Protein AF-A0A804R1E5-F1 (afdb_monomer)

pLDDT: mean 87.91, std 15.68, range [28.03, 98.5]

Sequence (228 aa):
MARPLLVFTPSGALLKAAVRDVWASNFDEELSNLSAVLPRYPCVCVDTEFPGAVHDSDLPRYMRGPRESYELVKRNVDDLKLLQGMDFATLNEFGIDPEDFAVGFRRSGLACGRLTWTAFSGSYDFGYLAKALTGGQPLPDTLDGFLALVHRLFGHSVFDVKHLARCCAMRGGLEQVATALGVKRAAGRAHCAGSDSLLTTDVLLLMLHRFFRNVDVLAHAGTIVDLT

Organism: Zea mays (NCBI:txid4577)

Radius of gyration: 17.42 Å; Cα contacts (8 Å, |Δi|>4): 297; chains: 1; bounding box: 40×46×47 Å

Secondary structure (DSSP, 8-state):
-PPPS------S-----------TTTHHHHHHHHHHHTTT--EEE-----S--S---SS-GGG--HHHHHHHHHHHHHH-----SS-HHHHHHHPPPHHHHHHHHHHTTTT-TTSEEEESSTHHHHHHHHHHHTTTPPPPSSHHHHHHHHHHHH-S-EEEHHHHHHHTT--SSHHHHHHHHT---SSS-SS-HHHHHHHHHHHHHHHHHHHSSSS-GGGGTT--TTT-

Foldseek 3Di:
DPDPDDDDDPDDDDPQDDQDDDWQVCPLVVLQVLLVCCVVALEFEWDFAWPDQPDDDPDPLVRDALFNVLVSLLVRLLVTDTDQPDDPVCCVVTNDDLVNVLVSCVVSCQQPQVGAYEYALCSNRLSNVLCSNVPNDGADPTLVSNLVSSCNRRNQRYAHLNVLCVVVVQDDDLVSLCVVLVHDQSDDDPSGGSSSRSSSVVSSVSSCVPPVNPPPPSVRTSPRPSND

Mean predicted aligned error: 6.15 Å

Solvent-accessible surface area (backbone atoms only — not comparable to full-atom values): 13244 Å² total; per-residue (Å²): 131,86,74,78,75,83,84,75,75,98,70,82,77,81,74,77,69,75,68,77,92,77,31,54,92,46,40,71,59,54,41,50,57,48,41,70,45,34,87,82,50,46,62,46,58,49,50,67,40,52,93,68,75,87,55,82,66,95,63,56,78,93,77,54,48,38,60,60,45,37,53,40,46,42,52,31,51,59,77,48,69,82,34,67,92,61,61,69,64,58,46,73,72,42,43,60,55,58,65,58,48,33,52,51,42,56,72,40,52,65,52,40,60,80,33,35,36,34,21,69,60,26,55,57,39,53,45,50,51,48,23,40,64,58,73,67,43,72,64,55,96,41,60,68,52,36,53,52,47,50,36,70,50,43,22,65,41,28,38,18,50,47,48,55,32,45,78,71,76,41,69,79,57,71,69,50,45,24,56,77,72,72,53,72,76,81,42,79,53,86,86,34,40,64,25,47,20,48,40,50,46,56,45,45,55,50,45,42,66,74,70,35,74,91,39,77,63,69,83,48,42,64,40,36,50,64,58,101

Nearest PDB structures (foldseek):
  4gmj-assembly2_D  TM=8.945E-01  e=5.625E-12  Homo sapiens
  3g10-assembly1_A  TM=8.963E-01  e=1.593E-11  Schizosaccharomyces pombe
  4gmj-assembly3_F  TM=8.918E-01  e=1.243E-11  Homo sapiens
  4b8a-assembly1_B  TM=7.885E-01  e=2.047E-09  Saccharomyces cerevisiae S288C
  1uoc-assembly1_A  TM=7.742E-01  e=1.526E-07  Saccharomyces cerevisiae

InterPro domains:
  IPR012337 Ribonuclease H-like superfamily [SSF53098] (19-220)
  IPR036397 Ribonuclease H superfamily [G3DSA:3.30.420.10] (12-84)
  IPR036397 Ribonuclease H superfamily [G3DSA:3.30.420.10] (85-227)
  IPR039637 CCR4-NOT transcription complex subunit 7/8/Pop2 [PTHR10797] (84-226)

Structure (mmCIF, N/CA/C/O backbone):
data_AF-A0A804R1E5-F1
#
_entry.id   AF-A0A804R1E5-F1
#
loop_
_atom_site.group_PDB
_atom_site.id
_atom_site.type_symbol
_atom_site.label_atom_id
_atom_site.label_alt_id
_atom_site.label_comp_id
_atom_site.label_asym_id
_atom_site.label_entity_id
_atom_site.label_seq_id
_atom_site.pdbx_PDB_ins_code
_atom_site.Cartn_x
_atom_site.Cartn_y
_atom_site.Cartn_z
_atom_site.occupancy
_atom_site.B_iso_or_equiv
_atom_site.auth_seq_id
_atom_site.auth_comp_id
_atom_site.auth_asym_id
_atom_site.auth_atom_id
_atom_site.pdbx_PDB_model_num
ATOM 1 N N . MET A 1 1 ? -8.420 -27.288 2.612 1.00 31.12 1 MET A N 1
ATOM 2 C CA . MET A 1 1 ? -9.202 -26.649 3.695 1.00 31.12 1 MET A CA 1
ATOM 3 C C . MET A 1 1 ? -9.226 -25.157 3.416 1.00 31.12 1 MET A C 1
ATOM 5 O O . MET A 1 1 ? -8.176 -24.534 3.513 1.00 31.12 1 MET A O 1
ATOM 9 N N . ALA A 1 2 ? -10.367 -24.604 2.998 1.00 31.48 2 ALA A N 1
ATOM 10 C CA . ALA A 1 2 ? -10.530 -23.155 2.923 1.00 31.48 2 ALA A CA 1
ATOM 11 C C . ALA A 1 2 ? -10.426 -22.605 4.352 1.00 31.48 2 ALA A C 1
ATOM 13 O O . ALA A 1 2 ? -11.171 -23.033 5.234 1.00 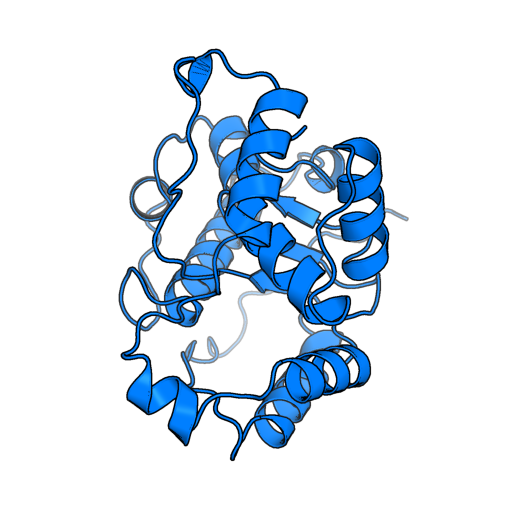31.48 2 ALA A O 1
ATOM 14 N N . ARG A 1 3 ? -9.435 -21.747 4.617 1.00 37.44 3 ARG A N 1
ATOM 15 C CA . ARG A 1 3 ? -9.337 -21.062 5.909 1.00 37.44 3 ARG A CA 1
ATOM 16 C C . ARG A 1 3 ? -10.524 -20.107 6.015 1.00 37.44 3 ARG A C 1
ATOM 18 O O . ARG A 1 3 ? -10.805 -19.427 5.029 1.00 37.44 3 ARG A O 1
ATOM 25 N N . PRO A 1 4 ? -11.210 -20.021 7.161 1.00 33.66 4 PRO A N 1
ATOM 26 C CA . PRO A 1 4 ? -12.238 -19.014 7.303 1.00 33.66 4 PRO A CA 1
ATOM 27 C C . PRO A 1 4 ? -11.558 -17.640 7.278 1.00 33.66 4 PRO A C 1
ATOM 29 O O . PRO A 1 4 ? -10.694 -17.338 8.104 1.00 33.66 4 PRO A O 1
ATOM 32 N N . LEU A 1 5 ? -11.914 -16.850 6.266 1.00 38.75 5 LEU A N 1
ATOM 33 C CA . LEU A 1 5 ? -11.619 -15.428 6.174 1.00 38.75 5 LEU A CA 1
ATOM 34 C C . LEU A 1 5 ? -12.017 -14.767 7.494 1.00 38.75 5 LEU A C 1
ATOM 36 O O . LEU A 1 5 ? -13.181 -14.842 7.873 1.00 38.75 5 LEU A O 1
ATOM 40 N N . LEU A 1 6 ? -11.037 -14.177 8.187 1.00 34.78 6 LEU A N 1
ATOM 41 C CA . LEU A 1 6 ? -11.213 -13.203 9.272 1.00 34.78 6 LEU A CA 1
ATOM 42 C C . LEU A 1 6 ? -12.485 -13.428 10.118 1.00 34.78 6 LEU A C 1
ATOM 44 O O . LEU A 1 6 ? -13.460 -12.684 10.022 1.00 34.78 6 LEU A O 1
ATOM 48 N N . VAL A 1 7 ? -12.493 -14.470 10.955 1.00 29.38 7 VAL A N 1
ATOM 49 C CA . VAL A 1 7 ? -13.590 -14.684 11.912 1.00 29.38 7 VAL A CA 1
ATOM 50 C C . VAL A 1 7 ? -13.437 -13.685 13.057 1.00 29.38 7 VAL A C 1
ATOM 52 O O . VAL A 1 7 ? -12.675 -13.917 13.992 1.00 29.38 7 VAL A O 1
ATOM 55 N N . PHE A 1 8 ? -14.161 -12.568 12.995 1.00 43.69 8 PHE A N 1
ATOM 56 C CA . PHE A 1 8 ? -14.306 -11.655 14.127 1.00 43.69 8 PHE A CA 1
ATOM 57 C C . PHE A 1 8 ? -15.544 -12.020 14.946 1.00 43.69 8 PHE A C 1
ATOM 59 O O . PHE A 1 8 ? -16.676 -11.933 14.470 1.00 43.69 8 PHE A O 1
ATOM 66 N N . THR A 1 9 ? -15.332 -12.387 16.208 1.00 28.03 9 THR A N 1
ATOM 67 C CA . THR A 1 9 ? -16.383 -12.368 17.230 1.00 28.03 9 THR A CA 1
ATOM 68 C C . THR A 1 9 ? -16.507 -10.943 17.778 1.00 28.03 9 THR A C 1
ATOM 70 O O . THR A 1 9 ? -15.508 -10.427 18.289 1.00 28.03 9 THR A O 1
ATOM 73 N N . PRO A 1 10 ? -17.685 -10.294 17.744 1.00 35.91 10 PRO A N 1
ATOM 74 C CA . PRO A 1 10 ? -17.888 -9.036 18.447 1.00 35.91 10 PRO A CA 1
ATOM 75 C C . PRO A 1 10 ? -18.052 -9.356 19.938 1.00 35.91 10 PRO A C 1
ATOM 77 O O . PRO A 1 10 ? -19.156 -9.558 20.431 1.00 35.91 10 PRO A O 1
ATOM 80 N N . SER A 1 11 ? -16.941 -9.495 20.656 1.00 33.56 11 SER A N 1
ATOM 81 C CA . SER A 1 11 ? -16.950 -9.785 22.090 1.00 33.56 11 SER A CA 1
ATOM 82 C C . SER A 1 11 ? -15.829 -9.021 22.785 1.00 33.56 11 SER A C 1
ATOM 84 O O . SER A 1 11 ? -14.662 -9.382 22.658 1.00 33.56 11 SER A O 1
ATOM 86 N N . GLY A 1 12 ? -16.231 -8.019 23.571 1.00 30.47 12 GLY A N 1
ATOM 87 C CA . GLY A 1 12 ? -15.464 -7.493 24.699 1.00 30.47 12 GLY A CA 1
ATOM 88 C C . GLY A 1 12 ? -14.446 -6.419 24.337 1.00 30.47 12 GLY A C 1
ATOM 89 O O . GLY A 1 12 ? -13.349 -6.742 23.909 1.00 30.47 12 GLY A O 1
ATOM 90 N N . ALA A 1 13 ? -14.815 -5.156 24.578 1.00 38.47 13 ALA A N 1
ATOM 91 C CA . ALA A 1 13 ? -13.972 -3.965 24.460 1.00 38.47 13 ALA A CA 1
ATOM 92 C C . ALA A 1 13 ? -13.253 -3.840 23.105 1.00 38.47 13 ALA A C 1
ATOM 94 O O . ALA A 1 13 ? -12.152 -4.349 22.913 1.00 38.47 13 ALA A O 1
ATOM 95 N N . LEU A 1 14 ? -13.864 -3.096 22.174 1.00 45.78 14 LEU A N 1
ATOM 96 C CA . LEU A 1 14 ? -13.136 -2.497 21.055 1.00 45.78 14 LEU A CA 1
ATOM 97 C C . LEU A 1 14 ? -11.885 -1.838 21.643 1.00 45.78 14 LEU A C 1
ATOM 99 O O . LEU A 1 14 ? -12.004 -0.835 22.351 1.00 45.78 14 LEU A O 1
ATOM 103 N N . LEU A 1 15 ? -10.705 -2.422 21.416 1.00 53.16 15 LEU A N 1
ATOM 104 C CA . LEU A 1 15 ? -9.455 -1.714 21.649 1.00 53.16 15 LEU A CA 1
ATOM 105 C C . LEU A 1 15 ? -9.620 -0.388 20.916 1.00 53.16 15 LEU A C 1
ATOM 107 O O . LEU A 1 15 ? -9.875 -0.382 19.712 1.00 53.16 15 LEU A O 1
ATOM 111 N N . LYS A 1 16 ? -9.611 0.720 21.661 1.00 65.56 16 LYS A N 1
ATOM 112 C CA . LYS A 1 16 ? -9.774 2.045 21.076 1.00 65.56 16 LYS A CA 1
ATOM 113 C C . LYS A 1 16 ? -8.672 2.184 20.033 1.00 65.56 16 LYS A C 1
ATOM 115 O O . LYS A 1 16 ? -7.498 2.197 20.398 1.00 65.56 16 LYS A O 1
ATOM 120 N N . ALA A 1 17 ? -9.053 2.215 18.758 1.00 77.81 17 ALA A N 1
ATOM 121 C CA . ALA A 1 17 ? -8.095 2.390 17.684 1.00 77.81 17 ALA A CA 1
ATOM 122 C C . ALA A 1 17 ? -7.331 3.694 17.940 1.00 77.81 17 ALA A C 1
ATOM 124 O O . ALA A 1 17 ? -7.930 4.724 18.262 1.00 77.81 17 ALA A O 1
ATOM 125 N N . ALA A 1 18 ? -6.009 3.620 17.869 1.00 83.81 18 ALA A N 1
ATOM 126 C CA . ALA A 1 18 ? -5.125 4.742 18.120 1.00 83.81 18 ALA A CA 1
ATOM 127 C C . ALA A 1 18 ? -4.206 4.904 16.915 1.00 83.81 18 ALA A C 1
ATOM 129 O O . ALA A 1 18 ? -3.645 3.927 16.427 1.00 83.81 18 ALA A O 1
ATOM 130 N N . VAL A 1 19 ? -4.057 6.144 16.459 1.00 88.56 19 VAL A N 1
ATOM 131 C CA . VAL A 1 19 ? -2.978 6.529 15.552 1.00 88.56 19 VAL A CA 1
ATOM 132 C C . VAL A 1 19 ? -1.814 6.956 16.438 1.00 88.56 19 VAL A C 1
ATOM 134 O O . VAL A 1 19 ? -2.014 7.749 17.360 1.00 88.56 19 VAL A O 1
ATOM 137 N N . ARG A 1 20 ? -0.636 6.378 16.205 1.00 89.69 20 ARG A N 1
ATOM 138 C CA . ARG A 1 20 ? 0.591 6.674 16.947 1.00 89.69 20 ARG A CA 1
ATOM 139 C C . ARG A 1 20 ? 1.611 7.279 16.000 1.00 89.69 20 ARG A C 1
ATOM 141 O O . ARG A 1 20 ? 1.761 6.782 14.886 1.00 89.69 20 ARG A O 1
ATOM 148 N N . ASP A 1 21 ? 2.310 8.302 16.469 1.00 89.81 21 ASP A N 1
ATOM 149 C CA . ASP A 1 21 ? 3.447 8.851 15.744 1.00 89.81 21 ASP A CA 1
ATOM 150 C C . ASP A 1 21 ? 4.664 7.948 15.970 1.00 89.81 21 ASP A C 1
ATOM 152 O O . ASP A 1 21 ? 4.981 7.576 17.107 1.00 89.81 21 ASP A O 1
ATOM 156 N N . VAL A 1 22 ? 5.324 7.574 14.876 1.00 91.38 22 VAL A N 1
ATOM 157 C CA . VAL A 1 22 ? 6.493 6.694 14.886 1.00 91.38 22 VAL A CA 1
ATOM 158 C C . VAL A 1 22 ? 7.656 7.424 14.230 1.00 91.38 22 VAL A C 1
ATOM 160 O O . VAL A 1 22 ? 7.563 7.871 13.090 1.00 91.38 22 VAL A O 1
ATOM 163 N N . TRP A 1 23 ? 8.745 7.520 14.974 1.00 94.12 23 TRP A N 1
ATOM 164 C CA . TRP A 1 23 ? 9.964 8.259 14.683 1.00 94.12 23 TRP A CA 1
ATOM 165 C C . TRP A 1 23 ? 11.167 7.350 14.909 1.00 94.12 23 TRP A C 1
ATOM 167 O O . TRP A 1 23 ? 11.034 6.280 15.504 1.00 94.12 23 TRP A O 1
ATOM 177 N N . ALA A 1 24 ? 12.366 7.787 14.520 1.00 94.69 24 ALA A N 1
ATOM 178 C CA . ALA A 1 24 ? 13.586 7.015 14.771 1.00 94.69 24 ALA A CA 1
ATOM 179 C C . ALA A 1 24 ? 13.755 6.625 16.254 1.00 94.69 24 ALA A C 1
ATOM 181 O O . ALA A 1 24 ? 14.205 5.525 16.560 1.00 94.69 24 ALA A O 1
ATOM 182 N N . SER A 1 25 ? 13.338 7.491 17.185 1.00 96.19 25 SER A N 1
ATOM 183 C CA . SER A 1 25 ? 13.503 7.283 18.629 1.00 96.19 25 SER A CA 1
ATOM 184 C C . SER A 1 25 ? 12.610 6.195 19.239 1.00 96.19 25 SER A C 1
ATOM 186 O O . SER A 1 25 ? 12.975 5.652 20.280 1.00 96.19 25 SER A O 1
ATOM 188 N N . ASN A 1 26 ? 11.465 5.868 18.626 1.00 95.81 26 ASN A N 1
ATOM 189 C CA . ASN A 1 26 ? 10.537 4.834 19.110 1.00 95.81 26 ASN A CA 1
ATOM 190 C C . ASN A 1 26 ? 10.262 3.724 18.079 1.00 95.81 26 ASN A C 1
ATOM 192 O O . ASN A 1 26 ? 9.408 2.868 18.314 1.00 95.81 26 ASN A O 1
ATOM 196 N N . PHE A 1 27 ? 10.979 3.712 16.952 1.00 94.56 27 PHE A N 1
ATOM 197 C CA . PHE A 1 27 ? 10.722 2.793 15.845 1.00 94.56 27 PHE A CA 1
ATOM 198 C C . PHE A 1 27 ? 10.809 1.317 16.257 1.00 94.56 27 PHE A C 1
ATOM 200 O O . PHE A 1 27 ? 9.892 0.546 15.976 1.00 94.56 27 PHE A O 1
ATOM 207 N N . ASP A 1 28 ? 11.861 0.929 16.981 1.00 94.56 28 ASP A N 1
ATOM 208 C CA . ASP A 1 28 ? 12.050 -0.454 17.439 1.00 94.56 28 ASP A CA 1
ATOM 209 C C . ASP A 1 28 ? 10.976 -0.902 18.447 1.00 94.56 28 ASP A C 1
ATOM 211 O O . ASP A 1 28 ? 10.531 -2.057 18.427 1.00 94.56 28 ASP A O 1
ATOM 215 N N . GLU A 1 29 ? 10.529 0.008 19.319 1.00 95.12 29 GLU A N 1
ATOM 216 C CA . GLU A 1 29 ? 9.456 -0.261 20.282 1.00 95.12 29 GLU A CA 1
ATOM 217 C C . GLU A 1 29 ? 8.128 -0.501 19.554 1.00 95.12 29 GLU A C 1
ATOM 219 O O . GLU A 1 29 ? 7.446 -1.501 19.799 1.00 95.12 29 GLU A O 1
ATOM 224 N N . GLU A 1 30 ? 7.777 0.367 18.605 1.00 93.88 30 GLU A N 1
ATOM 225 C CA . GLU A 1 30 ? 6.528 0.242 17.851 1.00 93.88 30 GLU A CA 1
ATOM 226 C C . GLU A 1 30 ? 6.547 -0.953 16.886 1.00 93.88 30 GLU A C 1
ATOM 228 O O . GLU A 1 30 ? 5.535 -1.646 16.747 1.00 93.88 30 GLU A O 1
ATOM 233 N N . LEU A 1 31 ? 7.701 -1.300 16.304 1.00 92.25 31 LEU A N 1
ATOM 234 C CA . LEU A 1 31 ? 7.855 -2.554 15.559 1.00 92.25 31 LEU A CA 1
ATOM 235 C C . LEU A 1 31 ? 7.691 -3.790 16.448 1.00 92.25 31 LEU A C 1
ATOM 237 O O . LEU A 1 31 ? 7.117 -4.790 16.007 1.00 92.25 31 LEU A O 1
ATOM 241 N N . SER A 1 32 ? 8.165 -3.744 17.693 1.00 92.44 32 SER A N 1
ATOM 242 C CA . SER A 1 32 ? 7.976 -4.836 18.654 1.00 92.44 32 SER A CA 1
ATOM 243 C C . SER A 1 32 ? 6.501 -4.992 19.036 1.00 92.44 32 SER A C 1
ATOM 245 O O . SER A 1 32 ? 5.978 -6.111 19.031 1.00 92.44 32 SER A O 1
ATOM 247 N N . ASN A 1 33 ? 5.800 -3.877 19.271 1.00 91.75 33 ASN A N 1
ATOM 248 C CA . ASN A 1 33 ? 4.352 -3.858 19.500 1.00 91.75 33 ASN A CA 1
ATOM 249 C C . ASN A 1 33 ? 3.589 -4.452 18.309 1.00 91.75 33 ASN A C 1
ATOM 251 O O . ASN A 1 33 ? 2.698 -5.286 18.490 1.00 91.75 33 ASN A O 1
ATOM 255 N N . LEU A 1 34 ? 3.968 -4.065 17.088 1.00 89.50 34 LEU A N 1
ATOM 256 C CA . LEU A 1 34 ? 3.379 -4.585 15.859 1.00 89.50 34 LEU A CA 1
ATOM 257 C C . LEU A 1 34 ? 3.619 -6.098 15.730 1.00 89.50 34 LEU A C 1
ATOM 259 O O . LEU A 1 34 ? 2.675 -6.867 15.536 1.00 89.50 34 LEU A O 1
ATOM 263 N N . SER A 1 35 ? 4.857 -6.550 15.933 1.00 90.25 35 SER A N 1
ATOM 264 C CA . SER A 1 35 ? 5.236 -7.970 15.870 1.00 90.25 35 SER A CA 1
ATOM 265 C C . SER A 1 35 ? 4.448 -8.831 16.864 1.00 90.25 35 SER A C 1
ATOM 267 O O . SER A 1 35 ? 4.096 -9.970 16.555 1.00 90.25 35 SER A O 1
ATOM 269 N N . ALA A 1 36 ? 4.125 -8.288 18.042 1.00 90.31 36 ALA A N 1
ATOM 270 C CA . ALA A 1 36 ? 3.343 -8.983 19.063 1.00 90.31 36 ALA A CA 1
ATOM 271 C C . ALA A 1 36 ? 1.864 -9.180 18.675 1.00 90.31 36 ALA A C 1
ATOM 273 O O . ALA A 1 36 ? 1.245 -10.160 19.102 1.00 90.31 36 ALA A O 1
ATOM 274 N N . VAL A 1 37 ? 1.284 -8.287 17.861 1.00 88.38 37 VAL A N 1
ATOM 275 C CA . VAL A 1 37 ? -0.135 -8.365 17.461 1.00 88.38 37 VAL A CA 1
ATOM 276 C C . VAL A 1 37 ? -0.363 -9.107 16.142 1.00 88.38 37 VAL A C 1
ATOM 278 O O . VAL A 1 37 ? -1.427 -9.713 15.976 1.00 88.38 37 VAL A O 1
ATOM 281 N N . LEU A 1 38 ? 0.625 -9.132 15.237 1.00 89.31 38 LEU A N 1
ATOM 282 C CA . LEU A 1 38 ? 0.527 -9.781 13.919 1.00 89.31 38 LEU A CA 1
ATOM 283 C C . LEU A 1 38 ? 0.067 -11.254 13.954 1.00 89.31 38 LEU A C 1
ATOM 285 O O . LEU A 1 38 ? -0.733 -11.630 13.096 1.00 89.31 38 LEU A O 1
ATOM 289 N N . PRO A 1 39 ? 0.478 -12.110 14.916 1.00 88.88 39 PRO A N 1
ATOM 290 C CA . PRO A 1 39 ? -0.005 -13.493 14.971 1.00 88.88 39 PRO A CA 1
ATOM 291 C C . PRO A 1 39 ? -1.522 -13.613 15.174 1.00 88.88 39 PRO A C 1
ATOM 293 O O . PRO A 1 39 ? -2.126 -14.594 14.738 1.00 88.88 39 PRO A O 1
ATOM 296 N N . ARG A 1 40 ? -2.136 -12.628 15.844 1.00 89.69 40 ARG A N 1
ATOM 297 C CA . ARG A 1 40 ? -3.582 -12.578 16.101 1.00 89.69 40 ARG A CA 1
ATOM 298 C C . ARG A 1 40 ? -4.331 -11.799 15.024 1.00 89.69 40 ARG A C 1
ATOM 300 O O . ARG A 1 40 ? -5.459 -12.161 14.700 1.00 89.69 40 ARG A O 1
ATOM 307 N N . TYR A 1 41 ? -3.706 -10.764 14.471 1.00 89.88 41 TYR A N 1
ATOM 308 C CA . TYR A 1 41 ? -4.271 -9.904 13.435 1.00 89.88 41 TYR A CA 1
ATOM 309 C C . TYR A 1 41 ? -3.304 -9.831 12.239 1.00 89.88 41 TYR A C 1
ATOM 311 O O . TYR A 1 41 ? -2.593 -8.840 12.086 1.00 89.88 41 TYR A O 1
ATOM 319 N N . PRO A 1 42 ? -3.245 -10.872 11.382 1.00 91.94 42 PRO A N 1
ATOM 320 C CA . PRO A 1 42 ? -2.274 -10.970 10.287 1.00 91.94 42 PRO A CA 1
ATOM 321 C C . PRO A 1 42 ? -2.699 -10.147 9.057 1.00 91.94 42 PRO A C 1
ATOM 323 O O . PRO A 1 42 ? -2.685 -10.640 7.928 1.00 91.94 42 PRO A O 1
ATOM 326 N N . CYS A 1 43 ? -3.133 -8.908 9.277 1.00 92.25 43 CYS A N 1
ATOM 327 C CA . CYS A 1 43 ? -3.586 -7.982 8.246 1.00 92.25 43 CYS A CA 1
ATOM 328 C C . CYS A 1 43 ? -2.871 -6.645 8.431 1.00 92.25 43 CYS A C 1
ATOM 330 O O . CYS A 1 43 ? -2.843 -6.115 9.541 1.00 92.25 43 CYS A O 1
ATOM 332 N N . VAL A 1 44 ? -2.317 -6.106 7.350 1.00 94.56 44 VAL A N 1
ATOM 333 C CA . VAL A 1 44 ? -1.593 -4.835 7.341 1.00 94.56 44 VAL A CA 1
ATOM 334 C C . VAL A 1 44 ? -2.178 -3.962 6.246 1.00 94.56 44 VAL A C 1
ATOM 336 O O . VAL A 1 44 ? -2.215 -4.369 5.087 1.00 94.56 44 VAL A O 1
ATOM 339 N N . CYS A 1 45 ? -2.620 -2.763 6.617 1.00 96.12 45 CYS A N 1
ATOM 340 C CA . CYS A 1 45 ? -3.009 -1.742 5.661 1.00 96.12 45 CYS A CA 1
ATOM 341 C C . CYS A 1 45 ? -1.896 -0.710 5.526 1.00 96.12 45 CYS A C 1
ATOM 343 O O . CYS A 1 45 ? -1.344 -0.279 6.538 1.00 96.12 45 CYS A O 1
ATOM 345 N N . VAL A 1 46 ? -1.587 -0.331 4.290 1.00 94.69 46 VAL A N 1
ATOM 346 C CA . VAL A 1 46 ? -0.587 0.688 3.978 1.00 94.69 46 VAL A CA 1
ATOM 347 C C . VAL A 1 46 ? -1.213 1.848 3.238 1.00 94.69 46 VAL A C 1
ATOM 349 O O . VAL A 1 46 ? -2.133 1.671 2.440 1.00 94.69 46 VAL A O 1
ATOM 352 N N . ASP A 1 47 ? -0.664 3.016 3.519 1.00 94.56 47 ASP A N 1
ATOM 353 C CA . ASP A 1 47 ? -0.952 4.271 2.858 1.00 94.56 47 ASP A CA 1
ATOM 354 C C . ASP A 1 47 ? 0.323 5.116 2.933 1.00 94.56 47 ASP A C 1
ATOM 356 O O . ASP A 1 47 ? 1.038 5.106 3.945 1.00 94.56 47 ASP A O 1
ATOM 360 N N . THR A 1 48 ? 0.647 5.781 1.836 1.00 90.94 48 THR A N 1
ATOM 361 C CA . THR A 1 48 ? 1.808 6.643 1.692 1.00 90.94 48 THR A CA 1
ATOM 362 C C . THR A 1 48 ? 1.359 8.008 1.210 1.00 90.94 48 THR A C 1
ATOM 364 O O . THR A 1 48 ? 0.607 8.141 0.250 1.00 90.94 48 THR A O 1
ATOM 367 N N . GLU A 1 49 ? 1.887 9.041 1.852 1.00 85.06 49 GLU A N 1
ATOM 368 C CA . GLU A 1 49 ? 1.742 10.405 1.372 1.00 85.06 49 GLU A CA 1
ATOM 369 C C . GLU A 1 49 ? 2.950 10.737 0.475 1.00 85.06 49 GLU A C 1
ATOM 371 O O . GLU A 1 49 ? 4.102 10.362 0.738 1.00 85.06 49 GLU A O 1
ATOM 376 N N . PHE A 1 50 ? 2.684 11.395 -0.648 1.00 79.44 50 PHE A N 1
ATOM 377 C CA . PHE A 1 50 ? 3.687 11.811 -1.627 1.00 79.44 50 PHE A CA 1
ATOM 378 C C . PHE A 1 50 ? 3.195 13.089 -2.327 1.00 79.44 50 PHE A C 1
ATOM 380 O O . PHE A 1 50 ? 2.002 13.388 -2.273 1.00 79.44 50 PHE A O 1
ATOM 387 N N . PRO A 1 51 ? 4.065 13.872 -2.996 1.00 72.44 51 PRO A N 1
ATOM 388 C CA . PRO A 1 51 ? 3.713 15.203 -3.509 1.00 72.44 51 PRO A CA 1
ATOM 389 C C . PRO A 1 51 ? 2.683 15.201 -4.656 1.00 72.44 51 PRO A C 1
ATOM 391 O O . PRO A 1 51 ? 2.420 16.245 -5.250 1.00 72.44 51 PRO A O 1
ATOM 394 N N . GLY A 1 52 ? 2.116 14.042 -4.993 1.00 76.06 52 GLY A N 1
ATOM 395 C CA . GLY A 1 52 ? 1.362 13.793 -6.212 1.00 76.06 52 GLY A CA 1
ATOM 396 C C . GLY A 1 52 ? 2.247 13.277 -7.347 1.00 76.06 52 GLY A C 1
ATOM 397 O O . GLY A 1 52 ? 3.436 13.014 -7.174 1.00 76.06 52 GLY A O 1
ATOM 398 N N . ALA A 1 53 ? 1.643 13.105 -8.521 1.00 80.25 53 ALA A N 1
ATOM 399 C CA . ALA A 1 53 ? 2.350 12.724 -9.737 1.00 80.25 53 ALA A CA 1
ATOM 400 C C . ALA A 1 53 ? 2.811 13.985 -10.485 1.00 80.25 53 ALA A C 1
ATOM 402 O O . ALA A 1 53 ? 1.984 14.819 -10.853 1.00 80.25 53 ALA A O 1
ATOM 403 N N . VAL A 1 54 ? 4.119 14.118 -10.716 1.00 85.94 54 VAL A N 1
ATOM 404 C CA . VAL A 1 54 ? 4.697 15.180 -11.564 1.00 85.94 54 VAL A CA 1
ATOM 405 C C . VAL A 1 54 ? 4.802 14.742 -13.022 1.00 85.94 54 VAL A C 1
ATOM 407 O O . VAL A 1 54 ? 4.792 15.573 -13.929 1.00 85.94 54 VAL A O 1
ATOM 410 N N . HIS A 1 55 ? 4.890 13.432 -13.253 1.00 90.94 55 HIS A N 1
ATOM 411 C CA . HIS A 1 55 ? 4.811 12.838 -14.575 1.00 90.94 55 HIS A CA 1
ATOM 412 C C . HIS A 1 55 ? 3.393 12.361 -14.829 1.00 90.94 55 HIS A C 1
ATOM 414 O O . HIS A 1 55 ? 2.850 11.567 -14.058 1.00 90.94 55 HIS A O 1
ATOM 420 N N . ASP A 1 56 ? 2.828 12.803 -15.945 1.00 91.81 56 ASP A N 1
ATOM 421 C CA . ASP A 1 56 ? 1.544 12.323 -16.427 1.00 91.81 56 ASP A CA 1
ATOM 422 C C . ASP A 1 56 ? 1.590 12.068 -17.938 1.00 91.81 56 ASP A C 1
ATOM 424 O O . ASP A 1 56 ? 2.555 12.428 -18.617 1.00 91.81 56 ASP A O 1
ATOM 428 N N . SER A 1 57 ? 0.558 11.398 -18.444 1.00 90.75 57 SER A N 1
ATOM 429 C CA . SER A 1 57 ? 0.349 11.137 -19.869 1.00 90.75 57 SER A CA 1
ATOM 430 C C . SER A 1 57 ? -0.785 12.004 -20.407 1.00 90.75 57 SER A C 1
ATOM 432 O O . SER A 1 57 ? -1.789 12.202 -19.719 1.00 90.75 57 SER A O 1
ATOM 434 N N . ASP A 1 58 ? -0.668 12.431 -21.667 1.00 92.88 58 ASP A N 1
ATOM 435 C CA . ASP A 1 58 ? -1.742 13.111 -22.404 1.00 92.88 58 ASP A CA 1
ATOM 436 C C . ASP A 1 58 ? -3.000 12.234 -22.539 1.00 92.88 58 ASP A C 1
ATOM 438 O O . ASP A 1 58 ? -4.108 12.742 -22.729 1.00 92.88 58 ASP A O 1
ATOM 442 N N . LEU A 1 59 ? -2.858 10.907 -22.412 1.00 91.75 59 LEU A N 1
ATOM 443 C CA . LEU A 1 59 ? -3.997 10.000 -22.354 1.00 91.75 59 LEU A CA 1
ATOM 444 C C . LEU A 1 59 ? -4.755 10.195 -21.037 1.00 91.75 59 LEU A C 1
ATOM 446 O O . LEU A 1 59 ? -4.163 10.040 -19.966 1.00 91.75 59 LEU A O 1
ATOM 450 N N . PRO A 1 60 ? -6.075 10.442 -21.062 1.00 92.12 60 PRO A N 1
ATOM 451 C CA . PRO A 1 60 ? -6.873 10.488 -19.845 1.00 92.12 60 PRO A CA 1
ATOM 452 C C . PRO A 1 60 ? -6.786 9.173 -19.062 1.00 92.12 60 PRO A C 1
ATOM 454 O O . PRO A 1 60 ? -6.791 8.099 -19.659 1.00 92.12 60 PRO A O 1
ATOM 457 N N . ARG A 1 61 ? -6.801 9.230 -17.721 1.00 90.69 61 ARG A N 1
ATOM 458 C CA . ARG A 1 61 ? -6.668 8.039 -16.849 1.00 90.69 61 ARG A CA 1
ATOM 459 C C . ARG A 1 61 ? -7.590 6.873 -17.225 1.00 90.69 61 ARG A C 1
ATOM 461 O O . ARG A 1 61 ? -7.183 5.728 -17.118 1.00 90.69 61 ARG A O 1
ATOM 468 N N . TYR A 1 62 ? -8.817 7.149 -17.667 1.00 89.25 62 TYR A N 1
ATOM 469 C CA . TYR A 1 62 ? -9.793 6.114 -18.034 1.00 89.25 62 TYR A CA 1
ATOM 470 C C . TYR A 1 62 ? -9.504 5.415 -19.375 1.00 89.25 62 TYR A C 1
ATOM 472 O O . TYR A 1 62 ? -10.145 4.411 -19.669 1.00 89.25 62 TYR A O 1
ATOM 480 N N . MET A 1 63 ? -8.586 5.949 -20.188 1.00 94.19 63 MET A N 1
ATOM 481 C CA . MET A 1 63 ? -8.133 5.345 -21.446 1.00 94.19 63 MET A CA 1
ATOM 482 C C . MET A 1 63 ? -6.825 4.559 -21.292 1.00 94.19 63 MET A C 1
ATOM 484 O O . MET A 1 63 ? -6.447 3.852 -22.221 1.00 94.19 63 MET A O 1
ATOM 488 N N . ARG A 1 64 ? -6.134 4.680 -20.150 1.00 95.06 64 ARG A N 1
ATOM 489 C CA . ARG A 1 64 ? -4.820 4.062 -19.929 1.00 95.06 64 ARG A CA 1
ATOM 490 C C . ARG A 1 64 ? -4.953 2.563 -19.691 1.00 95.06 64 ARG A C 1
ATOM 492 O O . ARG A 1 64 ? -5.793 2.124 -18.902 1.00 95.06 64 ARG A O 1
ATOM 499 N N . GLY A 1 65 ? -4.089 1.788 -20.338 1.00 96.50 65 GLY A N 1
ATOM 500 C CA . GLY A 1 65 ? -3.925 0.365 -20.033 1.00 96.50 65 GLY A CA 1
ATOM 501 C C . GLY A 1 65 ? -3.037 0.124 -18.799 1.00 96.50 65 GLY A C 1
ATOM 502 O O . GLY A 1 65 ? -2.324 1.032 -18.369 1.00 96.50 65 GLY A O 1
ATOM 503 N N . PRO A 1 66 ? -2.991 -1.111 -18.260 1.00 97.81 66 PRO A N 1
ATOM 504 C CA . PRO A 1 66 ? -2.155 -1.445 -17.102 1.00 97.81 66 PRO A CA 1
ATOM 505 C C . PRO A 1 66 ? -0.670 -1.091 -17.239 1.00 97.81 66 PRO A C 1
ATOM 507 O O . PRO A 1 66 ? -0.049 -0.606 -16.296 1.00 97.81 66 PRO A O 1
ATOM 510 N N . ARG A 1 67 ? -0.095 -1.300 -18.429 1.00 97.62 67 ARG A N 1
ATOM 511 C CA . ARG A 1 67 ? 1.322 -1.008 -18.701 1.00 97.62 67 ARG A CA 1
ATOM 512 C C . ARG A 1 67 ? 1.616 0.492 -18.693 1.00 97.62 67 ARG A C 1
ATOM 514 O O . ARG A 1 67 ? 2.551 0.905 -18.024 1.00 97.62 67 ARG A O 1
ATOM 521 N N . GLU A 1 68 ? 0.782 1.299 -19.344 1.00 96.44 68 GLU A N 1
ATOM 522 C CA . GLU A 1 68 ? 0.914 2.766 -19.335 1.00 96.44 68 GLU A CA 1
ATOM 523 C C . GLU A 1 68 ? 0.727 3.340 -17.926 1.00 96.44 68 GLU A C 1
ATOM 525 O O . GLU A 1 68 ? 1.478 4.215 -17.496 1.00 96.44 68 GLU A O 1
ATOM 530 N N . SER A 1 69 ? -0.254 2.829 -17.174 1.00 97.19 69 SER A N 1
ATOM 531 C CA . SER A 1 69 ? -0.447 3.209 -15.771 1.00 97.19 69 SER A CA 1
ATOM 532 C C . SER A 1 69 ? 0.786 2.877 -14.931 1.00 97.19 69 SER A C 1
ATOM 534 O O . SER A 1 69 ? 1.224 3.704 -14.131 1.00 97.19 69 SER A O 1
ATOM 536 N N . TYR A 1 70 ? 1.380 1.698 -15.140 1.00 98.12 70 TYR A N 1
ATOM 537 C CA . TYR A 1 70 ? 2.608 1.305 -14.459 1.00 98.12 70 TYR A CA 1
ATOM 538 C C . TYR A 1 70 ? 3.801 2.191 -14.822 1.00 98.12 70 TYR A C 1
ATOM 540 O O . TYR A 1 70 ? 4.530 2.603 -13.927 1.00 98.12 70 TYR A O 1
ATOM 548 N N . GLU A 1 71 ? 3.996 2.525 -16.098 1.00 97.31 71 GLU A N 1
ATOM 549 C CA . GLU A 1 71 ? 5.090 3.402 -16.537 1.00 97.31 71 GLU A CA 1
ATOM 550 C C . GLU A 1 71 ? 5.054 4.758 -15.818 1.00 97.31 71 GLU A C 1
ATOM 552 O O . GLU A 1 71 ? 6.093 5.261 -15.381 1.00 97.31 71 GLU A O 1
ATOM 557 N N . LEU A 1 72 ? 3.857 5.318 -15.613 1.00 96.00 72 LEU A N 1
ATOM 558 C CA . LEU A 1 72 ? 3.678 6.543 -14.832 1.00 96.00 72 LEU A CA 1
ATOM 559 C C . LEU A 1 72 ? 3.983 6.339 -13.346 1.00 96.00 72 LEU A C 1
ATOM 561 O O . LEU A 1 72 ? 4.659 7.180 -12.753 1.00 96.00 72 LEU A O 1
ATOM 565 N N . VAL A 1 73 ? 3.517 5.240 -12.741 1.00 96.25 73 VAL A N 1
ATOM 566 C CA . VAL A 1 73 ? 3.839 4.907 -11.341 1.00 96.25 73 VAL A CA 1
ATOM 567 C C . VAL A 1 73 ? 5.348 4.767 -11.168 1.00 96.25 73 VAL A C 1
ATOM 569 O O . VAL A 1 73 ? 5.913 5.431 -10.304 1.00 96.25 73 VAL A O 1
ATOM 572 N N . LYS A 1 74 ? 6.008 3.972 -12.019 1.00 97.50 74 LYS A N 1
ATOM 573 C CA . LYS A 1 74 ? 7.461 3.774 -12.015 1.00 97.50 74 LYS A CA 1
ATOM 574 C C . LYS A 1 74 ? 8.195 5.103 -12.086 1.00 97.50 74 LYS A C 1
ATOM 576 O O . LYS A 1 74 ? 8.999 5.388 -11.209 1.00 97.50 74 LYS A O 1
ATOM 581 N N . ARG A 1 75 ? 7.890 5.931 -13.088 1.00 95.75 75 ARG A N 1
ATOM 582 C CA . ARG A 1 75 ? 8.589 7.202 -13.300 1.00 95.75 75 ARG A CA 1
ATOM 583 C C . ARG A 1 75 ? 8.433 8.152 -12.112 1.00 95.75 75 ARG A C 1
ATOM 585 O O . ARG A 1 75 ? 9.415 8.705 -11.637 1.00 95.75 75 ARG A O 1
ATOM 592 N N . ASN A 1 76 ? 7.216 8.299 -11.590 1.00 95.12 76 ASN A N 1
ATOM 593 C CA . ASN A 1 76 ? 6.971 9.143 -10.420 1.00 95.12 76 ASN A CA 1
ATOM 594 C C . ASN A 1 76 ? 7.636 8.595 -9.151 1.00 95.12 76 ASN A C 1
ATOM 596 O O . ASN A 1 76 ? 8.229 9.364 -8.404 1.00 95.12 76 ASN A O 1
ATOM 600 N N . VAL A 1 77 ? 7.564 7.288 -8.894 1.00 94.81 77 VAL A N 1
ATOM 601 C CA . VAL A 1 77 ? 8.198 6.684 -7.712 1.00 94.81 77 VAL A CA 1
ATOM 602 C C . VAL A 1 77 ? 9.722 6.748 -7.804 1.00 94.81 77 VAL A C 1
ATOM 604 O O . VAL A 1 77 ? 10.379 6.964 -6.786 1.00 94.81 77 VAL A O 1
ATOM 607 N N . ASP A 1 78 ? 10.306 6.583 -8.991 1.00 94.81 78 ASP A N 1
ATOM 608 C CA . ASP A 1 78 ? 11.754 6.648 -9.202 1.00 94.81 78 ASP A CA 1
ATOM 609 C C . ASP A 1 78 ? 12.292 8.078 -9.018 1.00 94.81 78 ASP A C 1
ATOM 611 O O . ASP A 1 78 ? 13.290 8.248 -8.310 1.00 94.81 78 ASP A O 1
ATOM 615 N N . ASP A 1 79 ? 11.585 9.086 -9.540 1.00 91.69 79 ASP A N 1
ATOM 616 C CA . ASP A 1 79 ? 12.035 10.486 -9.538 1.00 91.69 79 ASP A CA 1
ATOM 617 C C . ASP A 1 79 ? 11.639 11.267 -8.267 1.00 91.69 79 ASP A C 1
ATOM 619 O O . ASP A 1 79 ? 12.299 12.246 -7.906 1.00 91.69 79 ASP A O 1
ATOM 623 N N . LEU A 1 80 ? 10.589 10.845 -7.551 1.00 86.00 80 LEU A N 1
ATOM 624 C CA . LEU A 1 80 ? 10.094 11.526 -6.348 1.00 86.00 80 LEU A CA 1
ATOM 625 C C . LEU A 1 80 ? 10.480 10.802 -5.053 1.00 86.00 80 LEU A C 1
ATOM 627 O O . LEU A 1 80 ? 10.728 9.595 -5.007 1.00 86.00 80 LEU A O 1
ATOM 631 N N . LYS A 1 81 ? 10.492 11.564 -3.958 1.00 76.75 81 LYS A N 1
ATOM 632 C CA . LYS A 1 81 ? 10.671 11.052 -2.595 1.00 76.75 81 LYS A CA 1
ATOM 633 C C . LYS A 1 81 ? 9.318 10.984 -1.888 1.00 76.75 81 LYS A C 1
ATOM 635 O O . LYS A 1 81 ? 8.456 11.825 -2.137 1.00 76.75 81 LYS A O 1
ATOM 640 N N . LEU A 1 82 ? 9.160 10.006 -0.995 1.00 73.75 82 LEU A N 1
ATOM 641 C CA . LEU A 1 82 ? 8.031 9.961 -0.066 1.00 73.75 82 LEU A CA 1
ATOM 642 C C . LEU A 1 82 ? 7.951 11.268 0.728 1.00 73.75 82 LEU A C 1
ATOM 644 O O . LEU A 1 82 ? 8.976 11.760 1.205 1.00 73.75 82 LEU A O 1
ATOM 648 N N . LEU A 1 83 ? 6.736 11.789 0.893 1.00 65.31 83 LEU A N 1
ATOM 649 C CA . LEU A 1 83 ? 6.443 12.895 1.795 1.00 65.31 83 LEU A CA 1
ATOM 650 C C . LEU A 1 83 ? 5.443 12.388 2.817 1.00 65.31 83 LEU A C 1
ATOM 652 O O . LEU A 1 83 ? 4.249 12.463 2.577 1.00 65.31 83 LEU A O 1
ATOM 656 N N . GLN A 1 84 ? 5.879 11.911 3.980 1.00 56.56 84 GLN A N 1
ATOM 657 C CA . GLN A 1 84 ? 4.919 11.877 5.087 1.00 56.56 84 GLN A CA 1
ATOM 658 C C . GLN A 1 84 ? 4.471 13.325 5.310 1.00 56.56 84 GLN A C 1
ATOM 660 O O . GLN A 1 84 ? 5.346 14.180 5.283 1.00 56.56 84 GLN A O 1
ATOM 665 N N . GLY A 1 85 ? 3.163 13.601 5.430 1.00 52.31 85 GLY A N 1
ATOM 666 C CA . GLY A 1 85 ? 2.528 14.937 5.422 1.00 52.31 85 GLY A CA 1
ATOM 667 C C . GLY A 1 85 ? 2.992 15.930 6.506 1.00 52.31 85 GLY A C 1
ATOM 668 O O . GLY A 1 85 ? 2.191 16.479 7.255 1.00 52.31 85 GLY A O 1
ATOM 669 N N . MET A 1 86 ? 4.294 16.152 6.581 1.00 58.31 86 MET A N 1
ATOM 670 C CA . MET A 1 86 ? 5.089 16.883 7.550 1.00 58.31 86 MET A CA 1
ATOM 671 C C . MET A 1 86 ? 6.088 17.737 6.769 1.00 58.31 86 MET A C 1
ATOM 673 O O . MET A 1 86 ? 6.411 17.445 5.613 1.00 58.31 86 MET A O 1
ATOM 677 N N . ASP A 1 87 ? 6.600 18.796 7.391 1.00 71.19 87 ASP A N 1
ATOM 678 C CA . ASP A 1 87 ? 7.705 19.527 6.784 1.00 71.19 87 ASP A CA 1
ATOM 679 C C . ASP A 1 87 ? 8.976 18.657 6.716 1.00 71.19 87 ASP A C 1
ATOM 681 O O . ASP A 1 87 ? 9.232 17.780 7.546 1.00 71.19 87 ASP A O 1
ATOM 685 N N . PHE A 1 88 ? 9.790 18.896 5.687 1.00 72.19 88 PHE A N 1
ATOM 686 C CA . PHE A 1 88 ? 11.042 18.167 5.479 1.00 72.19 88 PHE A CA 1
ATOM 687 C C . PHE A 1 88 ? 12.030 18.326 6.639 1.00 72.19 88 PHE A C 1
ATOM 689 O O . PHE A 1 88 ? 12.882 17.461 6.821 1.00 72.19 88 PHE A O 1
ATOM 696 N N . ALA A 1 89 ? 11.944 19.421 7.399 1.00 78.81 89 ALA A N 1
ATOM 697 C CA . ALA A 1 89 ? 12.846 19.675 8.514 1.00 78.81 89 ALA A CA 1
ATOM 698 C C . ALA A 1 89 ? 12.606 18.664 9.643 1.00 78.81 89 ALA A C 1
ATOM 700 O O . ALA A 1 89 ? 13.550 18.019 10.092 1.00 78.81 89 ALA A O 1
ATOM 701 N N . THR A 1 90 ? 11.342 18.441 10.003 1.00 81.12 90 THR A N 1
ATOM 702 C CA . THR A 1 90 ? 10.916 17.462 11.008 1.00 81.12 90 THR A CA 1
ATOM 703 C C . THR A 1 90 ? 11.308 16.049 10.592 1.00 81.12 90 THR A C 1
ATOM 705 O O . THR A 1 90 ? 11.839 15.293 11.400 1.00 81.12 90 THR A O 1
ATOM 708 N N . LEU A 1 91 ? 11.108 15.688 9.320 1.00 78.19 91 LEU A N 1
ATOM 709 C CA . LEU A 1 91 ? 11.527 14.377 8.813 1.00 78.19 91 LEU A CA 1
ATOM 710 C C . LEU A 1 91 ? 13.046 14.201 8.832 1.00 78.19 91 LEU A C 1
ATOM 712 O O . LEU A 1 91 ? 13.527 13.120 9.144 1.00 78.19 91 LEU A O 1
ATOM 716 N N . ASN A 1 92 ? 13.806 15.246 8.517 1.00 80.94 92 ASN A N 1
ATOM 717 C CA . ASN A 1 92 ? 15.261 15.178 8.559 1.00 80.94 92 ASN A CA 1
ATOM 718 C C . ASN A 1 92 ? 15.806 15.095 9.996 1.00 80.94 92 ASN A C 1
ATOM 720 O O . ASN A 1 92 ? 16.891 14.563 10.201 1.00 80.94 92 ASN A O 1
ATOM 724 N N . GLU A 1 93 ? 15.077 15.629 10.977 1.00 87.50 93 GLU A N 1
ATOM 725 C CA . GLU A 1 93 ? 15.486 15.626 12.385 1.00 87.50 93 GLU A CA 1
ATOM 726 C C . GLU A 1 93 ? 15.029 14.369 13.145 1.00 87.50 93 GLU A C 1
ATOM 728 O O . GLU A 1 93 ? 15.794 13.823 13.938 1.00 87.50 93 GLU A O 1
ATOM 733 N N . PHE A 1 94 ? 13.808 13.885 12.894 1.00 90.06 94 PHE A N 1
ATOM 734 C CA . PHE A 1 94 ? 13.174 12.810 13.675 1.00 90.06 94 PHE A CA 1
ATOM 735 C C . PHE A 1 94 ? 12.765 11.585 12.848 1.00 90.06 94 PHE A C 1
ATOM 737 O O . PHE A 1 94 ? 12.356 10.564 13.412 1.00 90.06 94 PHE A O 1
ATOM 744 N N . GLY A 1 95 ? 12.825 11.679 11.519 1.00 89.69 95 GLY A N 1
ATOM 745 C CA . GLY A 1 95 ? 12.412 10.613 10.613 1.00 89.69 95 GLY A CA 1
ATOM 746 C C . GLY A 1 95 ? 13.283 9.368 10.731 1.00 89.69 95 GLY A C 1
ATOM 747 O O . GLY A 1 95 ? 14.410 9.400 11.216 1.00 89.69 95 GLY A O 1
ATOM 748 N N . ILE A 1 96 ? 12.727 8.248 10.286 1.00 91.81 96 ILE A N 1
ATOM 749 C CA . ILE A 1 96 ? 13.407 6.954 10.292 1.00 91.81 96 ILE A CA 1
ATOM 750 C C . ILE A 1 96 ? 14.284 6.882 9.042 1.00 91.81 96 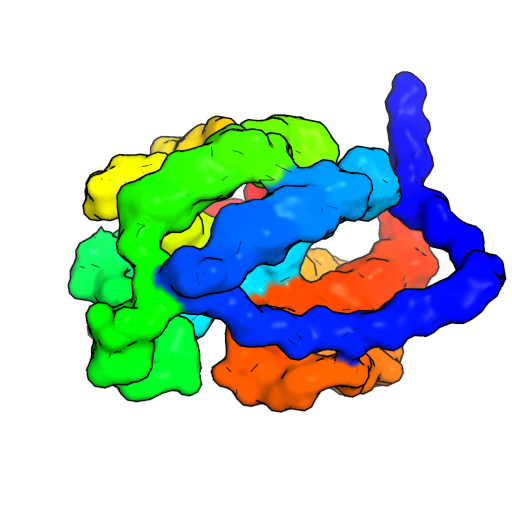ILE A C 1
ATOM 752 O O . ILE A 1 96 ? 13.794 7.133 7.935 1.00 91.81 96 ILE A O 1
ATOM 756 N N . ASP A 1 97 ? 15.556 6.521 9.204 1.00 90.56 97 ASP A N 1
ATOM 757 C CA . ASP A 1 97 ? 16.427 6.263 8.061 1.00 90.56 97 ASP A CA 1
ATOM 758 C C . ASP A 1 97 ? 15.831 5.136 7.185 1.00 90.56 97 ASP A C 1
ATOM 760 O O . ASP A 1 97 ? 15.374 4.120 7.719 1.00 90.56 97 ASP A O 1
ATOM 764 N N . PRO A 1 98 ? 15.778 5.273 5.847 1.00 89.06 98 PRO A N 1
ATOM 765 C CA . PRO A 1 98 ? 15.183 4.251 4.986 1.00 89.06 98 PRO A CA 1
ATOM 766 C C . PRO A 1 98 ? 15.833 2.861 5.095 1.00 89.06 98 PRO A C 1
ATOM 768 O O . PRO A 1 98 ? 15.140 1.852 4.919 1.00 89.06 98 PRO A O 1
ATOM 771 N N . GLU A 1 99 ? 17.137 2.782 5.375 1.00 91.62 99 GLU A N 1
ATOM 772 C CA . GLU A 1 99 ? 17.839 1.516 5.594 1.00 91.62 99 GLU A CA 1
ATOM 773 C C . GLU A 1 99 ? 17.415 0.887 6.923 1.00 91.62 99 GLU A C 1
ATOM 775 O O . GLU A 1 99 ? 17.048 -0.296 6.945 1.00 91.62 99 GLU A O 1
ATOM 780 N N . ASP A 1 100 ? 17.356 1.683 7.994 1.00 93.50 100 ASP A N 1
ATOM 781 C CA . ASP A 1 100 ? 16.845 1.243 9.297 1.00 93.50 100 ASP A CA 1
ATOM 782 C C . ASP A 1 100 ? 15.389 0.781 9.189 1.00 93.50 100 ASP A C 1
ATOM 784 O O . ASP A 1 100 ? 15.041 -0.303 9.673 1.00 93.50 100 ASP A O 1
ATOM 788 N N . PHE A 1 101 ? 14.551 1.530 8.463 1.00 92.69 101 PHE A N 1
ATOM 789 C CA . PHE A 1 101 ? 13.176 1.139 8.162 1.00 92.69 101 PHE A CA 1
ATOM 790 C C . PHE A 1 101 ? 13.126 -0.229 7.477 1.00 92.69 101 PHE A C 1
ATOM 792 O O . PHE A 1 101 ? 12.389 -1.117 7.914 1.00 92.69 101 PHE A O 1
ATOM 799 N N . ALA A 1 102 ? 13.931 -0.441 6.433 1.00 92.81 102 ALA A N 1
ATOM 800 C CA . ALA A 1 102 ? 13.958 -1.704 5.702 1.00 92.81 102 ALA A CA 1
ATOM 801 C C . ALA A 1 102 ? 14.474 -2.876 6.558 1.00 92.81 102 ALA A C 1
ATOM 803 O O . ALA A 1 102 ? 13.970 -4.001 6.448 1.00 92.81 102 ALA A O 1
ATOM 804 N N . VAL A 1 103 ? 15.464 -2.643 7.424 1.00 93.19 103 VAL A N 1
ATOM 805 C CA . VAL A 1 103 ? 15.967 -3.643 8.378 1.00 93.19 103 VAL A CA 1
ATOM 806 C C . VAL A 1 103 ? 14.893 -3.997 9.407 1.00 93.19 103 VAL A C 1
ATOM 808 O O . VAL A 1 103 ? 14.610 -5.185 9.600 1.00 93.19 103 VAL A O 1
ATOM 811 N N . GLY A 1 104 ? 14.259 -2.999 10.020 1.00 93.19 104 GLY A N 1
ATOM 812 C CA . GLY A 1 104 ? 13.179 -3.185 10.988 1.00 93.19 104 GLY A CA 1
ATOM 813 C C . GLY A 1 104 ? 11.963 -3.894 10.384 1.00 93.19 104 GLY A C 1
ATOM 814 O O . GLY A 1 104 ? 11.439 -4.858 10.954 1.00 93.19 104 GLY A O 1
ATOM 815 N N . PHE A 1 105 ? 11.575 -3.520 9.164 1.00 91.12 105 PHE A N 1
ATOM 816 C CA . PHE A 1 105 ? 10.507 -4.180 8.414 1.00 91.12 105 PHE A CA 1
ATOM 817 C C . PHE A 1 105 ? 10.786 -5.675 8.216 1.00 91.12 105 PHE A C 1
ATOM 819 O O . PHE A 1 105 ? 9.922 -6.519 8.454 1.00 91.12 105 PHE A O 1
ATOM 826 N N . ARG A 1 106 ? 12.014 -6.043 7.831 1.00 88.88 106 ARG A N 1
ATOM 827 C CA . ARG A 1 106 ? 12.392 -7.457 7.670 1.00 88.88 106 ARG A CA 1
ATOM 828 C C . ARG A 1 106 ? 12.404 -8.214 9.000 1.00 88.88 106 ARG A C 1
ATOM 830 O O . ARG A 1 106 ? 12.014 -9.380 9.030 1.00 88.88 106 ARG A O 1
ATOM 837 N N . ARG A 1 107 ? 12.828 -7.568 10.091 1.00 88.94 107 ARG A N 1
ATOM 838 C CA . ARG A 1 107 ? 12.927 -8.181 11.430 1.00 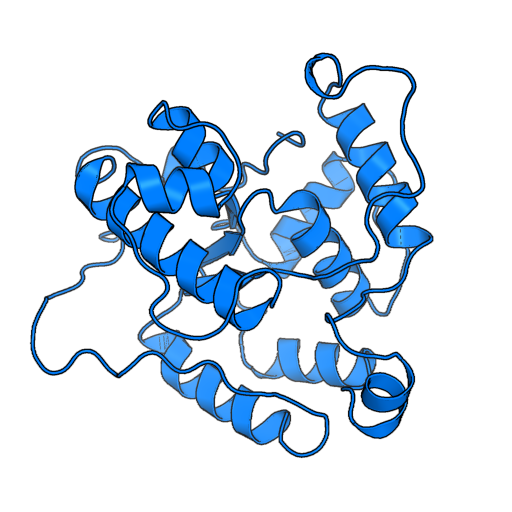88.94 107 ARG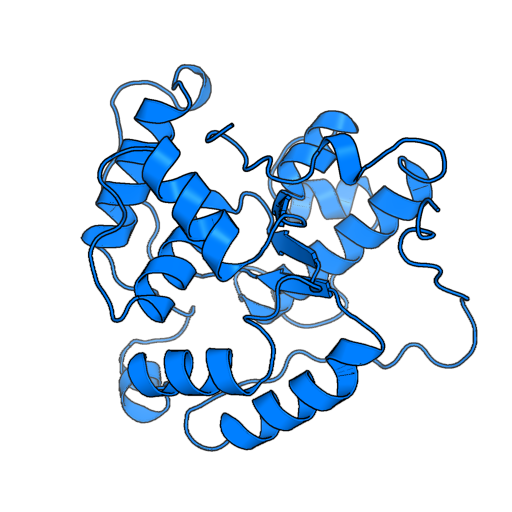 A CA 1
ATOM 839 C C . ARG A 1 107 ? 11.575 -8.389 12.117 1.00 88.94 107 ARG A C 1
ATOM 841 O O . ARG A 1 107 ? 11.421 -9.374 12.829 1.00 88.94 107 ARG A O 1
ATOM 848 N N . SER A 1 108 ? 10.600 -7.516 11.874 1.00 87.12 108 SER A N 1
ATOM 849 C CA . SER A 1 108 ? 9.271 -7.553 12.518 1.00 87.12 108 SER A CA 1
ATOM 850 C C . SER A 1 108 ? 8.346 -8.682 12.039 1.00 87.12 108 SER A C 1
ATOM 852 O O . SER A 1 108 ? 7.236 -8.854 12.540 1.00 87.12 108 SER A O 1
ATOM 854 N N . GLY A 1 109 ? 8.763 -9.454 11.033 1.00 82.25 109 GLY A N 1
ATOM 855 C CA . GLY A 1 109 ? 7.899 -10.446 10.394 1.00 82.25 109 GLY A CA 1
ATOM 856 C C . GLY A 1 109 ? 6.886 -9.847 9.413 1.00 82.25 109 GLY A C 1
ATOM 857 O O . GLY A 1 109 ? 6.092 -10.600 8.852 1.00 82.25 109 GLY A O 1
ATOM 858 N N . LEU A 1 110 ? 6.944 -8.537 9.135 1.00 83.38 110 LEU A N 1
ATOM 859 C CA . LEU A 1 110 ? 6.150 -7.894 8.079 1.00 83.38 110 LEU A CA 1
ATOM 860 C C . LEU A 1 110 ? 6.454 -8.481 6.691 1.00 83.38 110 LEU A C 1
ATOM 862 O O . LEU A 1 110 ? 5.547 -8.709 5.899 1.00 83.38 110 LEU A O 1
ATOM 866 N N . ALA A 1 111 ? 7.707 -8.850 6.422 1.00 73.38 111 ALA A N 1
ATOM 867 C CA . ALA A 1 111 ? 8.087 -9.540 5.184 1.00 73.38 111 ALA A CA 1
ATOM 868 C C . ALA A 1 111 ? 7.618 -11.017 5.109 1.00 73.38 111 ALA A C 1
ATOM 870 O O . ALA A 1 111 ? 8.007 -11.755 4.203 1.00 73.38 111 ALA A O 1
ATOM 871 N N . CYS A 1 112 ? 6.819 -11.504 6.068 1.00 68.69 112 CYS A N 1
ATOM 872 C CA . CYS A 1 112 ? 6.305 -12.869 6.046 1.00 68.69 112 CYS A CA 1
ATOM 873 C C . CYS A 1 112 ? 5.118 -12.983 5.077 1.00 68.69 112 CYS A C 1
ATOM 875 O O . CYS A 1 112 ? 4.069 -12.380 5.296 1.00 68.69 112 CYS A O 1
ATOM 877 N N . GLY A 1 113 ? 5.213 -13.867 4.076 1.00 69.19 113 GLY A N 1
ATOM 878 C CA . GLY A 1 113 ? 4.142 -14.142 3.099 1.00 69.19 113 GLY A CA 1
ATOM 879 C C . GLY A 1 113 ? 2.845 -14.753 3.665 1.00 69.19 113 GLY A C 1
ATOM 880 O O . GLY A 1 113 ? 2.036 -15.283 2.909 1.00 69.19 113 GLY A O 1
ATOM 881 N N . ARG A 1 114 ? 2.653 -14.734 4.990 1.00 82.62 114 ARG A N 1
ATOM 882 C CA . ARG A 1 114 ? 1.423 -15.150 5.686 1.00 82.62 114 ARG A CA 1
ATOM 883 C C . ARG A 1 114 ? 0.499 -13.980 6.024 1.00 82.62 114 ARG A C 1
ATOM 885 O O . ARG A 1 114 ? -0.605 -14.231 6.507 1.00 82.62 114 ARG A O 1
ATOM 892 N N . LEU A 1 115 ? 0.950 -12.744 5.823 1.00 92.19 115 LEU A N 1
ATOM 893 C CA . LEU A 1 115 ? 0.145 -11.552 6.056 1.00 92.19 115 LEU A CA 1
ATOM 894 C C . LEU A 1 115 ? -0.787 -11.280 4.876 1.00 92.19 115 LEU A C 1
ATOM 896 O O . LEU A 1 115 ? -0.505 -11.648 3.738 1.00 92.19 115 LEU A O 1
ATOM 900 N N . THR A 1 116 ? -1.904 -10.628 5.174 1.00 94.00 116 THR A N 1
ATOM 901 C CA . THR A 1 116 ? -2.774 -10.008 4.175 1.00 94.00 116 THR A CA 1
ATOM 902 C C . THR A 1 116 ? -2.433 -8.528 4.099 1.00 94.00 116 THR A C 1
ATOM 904 O O . THR A 1 116 ? -2.553 -7.826 5.100 1.00 94.00 116 THR A O 1
ATOM 907 N N . TRP A 1 117 ? -1.991 -8.067 2.936 1.00 96.62 117 TRP A N 1
ATOM 908 C CA . TRP A 1 117 ? -1.632 -6.676 2.684 1.00 96.62 117 TRP A CA 1
ATOM 909 C C . TRP A 1 117 ? -2.760 -5.965 1.956 1.00 96.62 117 TRP A C 1
ATOM 911 O O . TRP A 1 117 ? -3.305 -6.486 0.983 1.00 96.62 117 TRP A O 1
ATOM 921 N N . THR A 1 118 ? -3.115 -4.773 2.416 1.00 97.75 118 THR A N 1
ATOM 922 C CA . THR A 1 118 ? -4.213 -3.991 1.849 1.00 97.75 118 THR A CA 1
ATOM 923 C C . THR A 1 118 ? -3.794 -2.547 1.634 1.00 97.75 118 THR A C 1
ATOM 925 O O . THR A 1 118 ? -3.028 -1.998 2.417 1.00 97.75 118 THR A O 1
ATOM 928 N N . ALA A 1 119 ? -4.330 -1.918 0.598 1.00 97.94 119 ALA A N 1
ATOM 929 C CA . ALA A 1 119 ? -4.187 -0.486 0.347 1.00 97.94 119 ALA A CA 1
ATOM 930 C C . ALA A 1 119 ? -5.427 0.015 -0.402 1.00 97.94 119 ALA A C 1
ATOM 932 O O . ALA A 1 119 ? -6.152 -0.785 -1.002 1.00 97.94 119 ALA A O 1
ATOM 933 N N . PHE A 1 120 ? -5.691 1.319 -0.394 1.00 97.88 120 PHE A N 1
ATOM 934 C CA . PHE A 1 120 ? -6.766 1.904 -1.197 1.00 97.88 120 PHE A CA 1
ATOM 935 C C . PHE A 1 120 ? -6.169 2.617 -2.412 1.00 97.88 120 PHE A C 1
ATOM 937 O O . PHE A 1 120 ? -5.584 3.680 -2.263 1.00 97.88 120 PHE A O 1
ATOM 944 N N . SER A 1 121 ? -6.372 2.095 -3.631 1.00 96.69 121 SER A N 1
ATOM 945 C CA . SER A 1 121 ? -5.688 2.611 -4.834 1.00 96.69 121 SER A CA 1
ATOM 946 C C . SER A 1 121 ? -4.160 2.452 -4.752 1.00 96.69 121 SER A C 1
ATOM 948 O O . SER A 1 121 ? -3.424 3.382 -5.077 1.00 96.69 121 SER A O 1
ATOM 950 N N . GLY A 1 122 ? -3.714 1.257 -4.358 1.00 96.38 122 GLY A N 1
ATOM 951 C CA . GLY A 1 122 ? -2.410 0.974 -3.749 1.00 96.38 122 GLY A CA 1
ATOM 952 C C . GLY A 1 122 ? -1.169 1.036 -4.641 1.00 96.38 122 GLY A C 1
ATOM 953 O O . GLY A 1 122 ? -0.090 0.638 -4.208 1.00 96.38 122 GLY A O 1
ATOM 954 N N . SER A 1 123 ? -1.294 1.439 -5.908 1.00 96.44 123 SER A N 1
ATOM 955 C CA . SER A 1 123 ? -0.202 1.334 -6.886 1.00 96.44 123 SER A CA 1
ATOM 956 C C . SER A 1 123 ? 1.050 2.103 -6.453 1.00 96.44 123 SER A C 1
ATOM 958 O O . SER A 1 123 ? 2.164 1.597 -6.585 1.00 96.44 123 S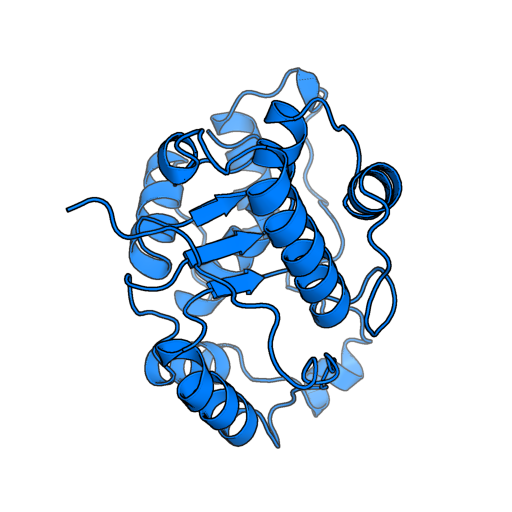ER A O 1
ATOM 960 N N . TYR A 1 124 ? 0.861 3.308 -5.913 1.00 95.44 124 TYR A N 1
ATOM 961 C CA . TYR A 1 124 ? 1.948 4.145 -5.409 1.00 95.44 124 TYR A CA 1
ATOM 962 C C . TYR A 1 124 ? 2.452 3.664 -4.051 1.00 95.44 124 TYR A C 1
ATOM 964 O O . TYR A 1 124 ? 3.662 3.600 -3.858 1.00 95.44 124 TYR A O 1
ATOM 972 N N . ASP A 1 125 ? 1.557 3.239 -3.159 1.00 95.38 125 ASP A N 1
ATOM 973 C CA . ASP A 1 125 ? 1.916 2.760 -1.820 1.00 95.38 125 ASP A CA 1
ATOM 974 C C . ASP A 1 125 ? 2.845 1.550 -1.887 1.00 95.38 125 ASP A C 1
ATOM 976 O O . ASP A 1 125 ? 3.926 1.539 -1.291 1.00 95.38 125 ASP A O 1
ATOM 980 N N . PHE A 1 126 ? 2.476 0.555 -2.697 1.00 96.00 126 PHE A N 1
ATOM 981 C CA . PHE A 1 126 ? 3.328 -0.605 -2.936 1.00 96.00 126 PHE A CA 1
ATOM 982 C C . PHE A 1 126 ? 4.594 -0.242 -3.714 1.00 96.00 126 PHE A C 1
ATOM 984 O O . PHE A 1 126 ? 5.636 -0.841 -3.461 1.00 96.00 126 PHE A O 1
ATOM 991 N N . GLY A 1 127 ? 4.536 0.736 -4.623 1.00 95.88 127 GLY A N 1
ATOM 992 C CA . GLY A 1 127 ? 5.705 1.245 -5.339 1.00 95.88 127 GLY A CA 1
ATOM 993 C C . GLY A 1 127 ? 6.752 1.838 -4.398 1.00 95.88 127 GLY A C 1
ATOM 994 O O . GLY A 1 127 ? 7.904 1.402 -4.388 1.00 95.88 127 GLY A O 1
ATOM 995 N N . TYR A 1 128 ? 6.355 2.791 -3.560 1.00 94.44 128 TYR A N 1
ATOM 996 C CA . TYR A 1 128 ? 7.262 3.429 -2.612 1.00 94.44 128 TYR A CA 1
ATOM 997 C C . TYR A 1 128 ? 7.772 2.464 -1.543 1.00 94.44 128 TYR A C 1
ATOM 999 O O . TYR A 1 128 ? 8.968 2.473 -1.245 1.00 94.44 128 TYR A O 1
ATOM 1007 N N . LEU A 1 129 ? 6.911 1.593 -1.004 1.00 93.88 129 LEU A N 1
ATOM 1008 C CA . LEU A 1 129 ? 7.353 0.561 -0.066 1.00 93.88 129 LEU A CA 1
ATOM 1009 C C . LEU A 1 129 ? 8.327 -0.416 -0.724 1.00 93.88 129 LEU A C 1
ATOM 1011 O O . LEU A 1 129 ? 9.347 -0.738 -0.123 1.00 93.88 129 LEU A O 1
ATOM 1015 N N . ALA A 1 130 ? 8.067 -0.858 -1.958 1.00 94.88 130 ALA A N 1
ATOM 1016 C CA . ALA A 1 130 ? 8.997 -1.719 -2.680 1.00 94.88 130 ALA A CA 1
ATOM 1017 C C . ALA A 1 130 ? 10.360 -1.038 -2.847 1.00 94.88 130 ALA A C 1
ATOM 1019 O O . ALA A 1 130 ? 11.366 -1.634 -2.469 1.00 94.88 130 ALA A O 1
ATOM 1020 N N . LYS A 1 131 ? 10.385 0.224 -3.303 1.00 94.56 131 LYS A N 1
ATOM 1021 C CA . LYS A 1 131 ? 11.615 1.018 -3.450 1.00 94.56 131 LYS A CA 1
ATOM 1022 C C . LYS A 1 131 ? 12.381 1.140 -2.130 1.00 94.56 131 LYS A C 1
ATOM 1024 O O . LYS A 1 131 ? 13.591 0.922 -2.110 1.00 94.56 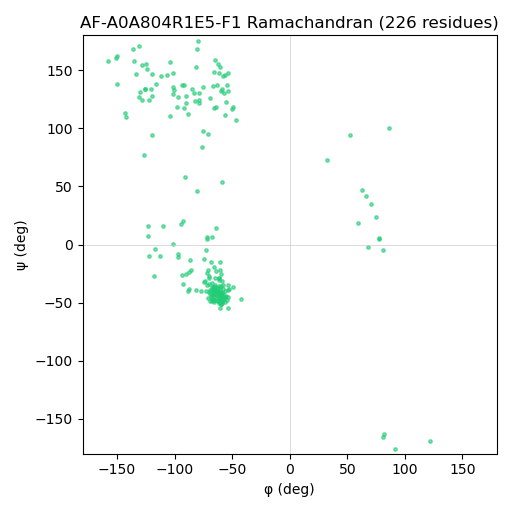131 LYS A O 1
ATOM 1029 N N . ALA A 1 132 ? 11.697 1.437 -1.023 1.00 92.56 132 ALA A N 1
ATOM 1030 C CA . ALA A 1 132 ? 12.321 1.512 0.299 1.00 92.56 132 ALA A CA 1
ATOM 1031 C C . ALA A 1 132 ? 12.926 0.159 0.720 1.00 92.56 132 ALA A C 1
ATOM 1033 O O . ALA A 1 132 ? 14.088 0.080 1.116 1.00 92.56 132 ALA A O 1
ATOM 1034 N N . LEU A 1 133 ? 12.175 -0.934 0.559 1.00 92.94 133 LEU A N 1
ATOM 1035 C CA . LEU A 1 133 ? 12.600 -2.278 0.964 1.00 92.94 133 LEU A CA 1
ATOM 1036 C C . LEU A 1 133 ? 13.716 -2.862 0.088 1.00 92.94 133 LEU A C 1
ATOM 1038 O O . LEU A 1 133 ? 14.454 -3.737 0.551 1.00 92.94 133 LEU A O 1
ATOM 1042 N N . THR A 1 134 ? 13.870 -2.367 -1.142 1.00 93.88 134 THR A N 1
ATOM 1043 C CA . THR A 1 134 ? 14.970 -2.709 -2.054 1.00 93.88 134 THR A CA 1
ATOM 1044 C C . THR A 1 134 ? 16.138 -1.725 -1.990 1.00 93.88 134 THR A C 1
ATOM 1046 O O . THR A 1 134 ? 16.952 -1.705 -2.906 1.00 93.88 134 THR A O 1
ATOM 1049 N N . GLY A 1 135 ? 16.251 -0.910 -0.935 1.00 92.19 135 GLY A N 1
ATOM 1050 C CA . GLY A 1 135 ? 17.404 -0.022 -0.736 1.00 92.19 135 GLY A CA 1
ATOM 1051 C C . GLY A 1 135 ? 17.454 1.147 -1.721 1.00 92.19 135 GLY A C 1
ATOM 1052 O O . GLY A 1 135 ? 18.525 1.524 -2.189 1.00 92.19 135 GLY A O 1
ATOM 1053 N N . GLY A 1 136 ? 16.293 1.677 -2.104 1.00 92.00 136 GLY A N 1
ATOM 1054 C CA . GLY A 1 136 ? 16.177 2.839 -2.986 1.00 92.00 136 GLY A CA 1
ATOM 1055 C C . GLY A 1 136 ? 16.411 2.553 -4.470 1.00 92.00 136 GLY A C 1
ATOM 1056 O O . GLY A 1 136 ? 16.417 3.497 -5.259 1.00 92.00 136 GLY A O 1
ATOM 1057 N N . GLN A 1 137 ? 16.596 1.287 -4.860 1.00 94.31 137 GLN A N 1
ATOM 1058 C CA . GLN A 1 137 ? 16.771 0.908 -6.263 1.00 94.31 137 GLN A CA 1
ATOM 1059 C C . GLN A 1 137 ? 15.537 1.273 -7.105 1.00 94.31 137 GLN A C 1
ATOM 1061 O O . GLN A 1 137 ? 14.418 1.196 -6.588 1.00 94.31 137 GLN A O 1
ATOM 1066 N N . PRO A 1 138 ? 15.719 1.628 -8.391 1.00 96.81 138 PRO A N 1
ATOM 1067 C CA . PRO A 1 138 ? 14.604 1.867 -9.298 1.00 96.81 138 PRO A CA 1
ATOM 1068 C C . PRO A 1 138 ? 13.629 0.687 -9.342 1.00 96.81 138 PRO A C 1
ATOM 1070 O O . PRO A 1 138 ? 14.039 -0.476 -9.241 1.00 96.81 138 PRO A O 1
ATOM 1073 N N . LEU A 1 139 ? 12.341 0.974 -9.539 1.00 98.12 139 LEU A N 1
ATOM 1074 C CA . LEU A 1 139 ? 11.342 -0.082 -9.725 1.00 98.12 139 LEU A CA 1
ATOM 1075 C C . LEU A 1 139 ? 11.632 -0.912 -10.994 1.00 98.12 139 LEU A C 1
ATOM 1077 O O . LEU A 1 139 ? 12.265 -0.405 -11.919 1.00 98.12 139 LEU A O 1
ATOM 1081 N N . PRO A 1 140 ? 11.175 -2.175 -11.097 1.00 98.50 140 PRO A N 1
ATOM 1082 C CA . PRO A 1 140 ? 11.432 -3.014 -12.272 1.00 98.50 140 PRO A CA 1
ATOM 1083 C C . PRO A 1 140 ? 10.957 -2.387 -13.591 1.00 98.50 140 PRO A C 1
ATOM 1085 O O . PRO A 1 140 ? 9.911 -1.753 -13.636 1.00 98.50 140 PRO A O 1
ATOM 1088 N N . ASP A 1 141 ? 11.659 -2.608 -14.699 1.00 98.25 141 ASP A N 1
ATOM 1089 C CA . ASP A 1 141 ? 11.332 -1.933 -15.971 1.00 98.25 141 ASP A CA 1
ATOM 1090 C C . ASP A 1 141 ? 10.000 -2.361 -16.602 1.00 98.25 141 ASP A C 1
ATOM 1092 O O . ASP A 1 141 ? 9.481 -1.687 -17.486 1.00 98.25 141 ASP A O 1
ATOM 1096 N N . THR A 1 142 ? 9.425 -3.478 -16.154 1.00 98.38 142 THR A N 1
ATOM 1097 C CA . THR A 1 142 ? 8.170 -4.022 -16.682 1.00 98.38 142 THR A CA 1
ATOM 1098 C C 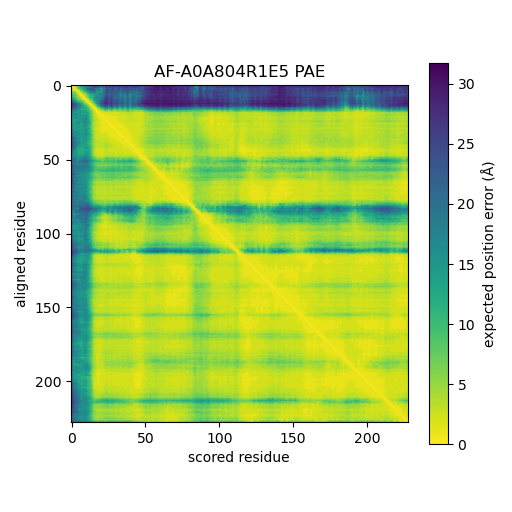. THR A 1 142 ? 7.135 -4.194 -15.577 1.00 98.38 142 THR A C 1
ATOM 1100 O O . THR A 1 142 ? 7.483 -4.480 -14.429 1.00 98.38 142 THR A O 1
ATOM 1103 N N . LEU A 1 143 ? 5.854 -4.086 -15.944 1.00 98.50 143 LEU A N 1
ATOM 1104 C CA . LEU A 1 143 ? 4.731 -4.357 -15.042 1.00 98.50 143 LEU A CA 1
ATOM 1105 C C . LEU A 1 143 ? 4.823 -5.768 -14.438 1.00 98.50 143 LEU A C 1
ATOM 1107 O O . LEU A 1 143 ? 4.681 -5.922 -13.231 1.00 98.50 143 LEU A O 1
ATOM 1111 N N . ASP A 1 144 ? 5.140 -6.787 -15.242 1.00 98.25 144 ASP A N 1
ATOM 1112 C CA . ASP A 1 144 ? 5.286 -8.165 -14.752 1.00 98.25 144 ASP A CA 1
ATOM 1113 C C . ASP A 1 144 ? 6.424 -8.283 -13.726 1.00 98.25 144 ASP A C 1
ATOM 1115 O O . ASP A 1 144 ? 6.279 -8.945 -12.696 1.00 98.25 144 ASP A O 1
ATOM 1119 N N . GLY A 1 145 ? 7.545 -7.589 -13.961 1.00 98.31 145 GLY A N 1
ATOM 1120 C CA . GLY A 1 145 ? 8.649 -7.505 -13.007 1.00 98.31 145 GLY A CA 1
ATOM 1121 C C . GLY A 1 145 ? 8.244 -6.829 -11.695 1.00 98.31 145 GLY A C 1
ATOM 1122 O O . GLY A 1 145 ? 8.637 -7.288 -10.619 1.00 98.31 145 GLY A O 1
ATOM 1123 N N . PHE A 1 146 ? 7.429 -5.775 -11.768 1.00 98.38 146 PHE A N 1
ATOM 1124 C CA . PHE A 1 146 ? 6.891 -5.085 -10.598 1.00 98.38 146 PHE A CA 1
ATOM 1125 C C . PHE A 1 146 ? 5.917 -5.948 -9.806 1.00 98.38 146 PHE A C 1
ATOM 1127 O O . PHE A 1 146 ? 6.090 -6.101 -8.599 1.00 98.38 146 PHE A O 1
ATOM 1134 N N . LEU A 1 147 ? 4.948 -6.579 -10.469 1.00 97.81 147 LEU A N 1
ATOM 1135 C CA . LEU A 1 147 ?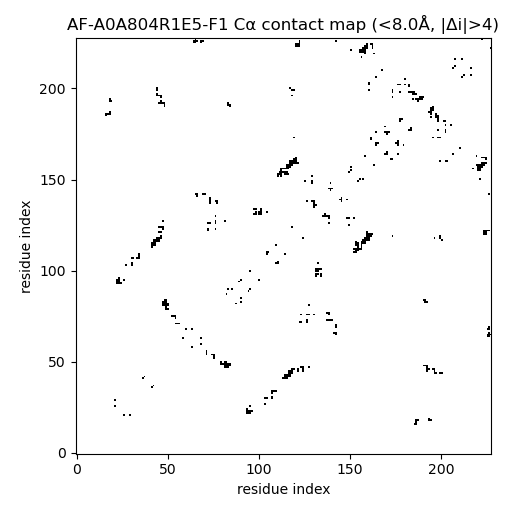 4.005 -7.487 -9.817 1.00 97.81 147 LEU A CA 1
ATOM 1136 C C . LEU A 1 147 ? 4.738 -8.671 -9.170 1.00 97.81 147 LEU A C 1
ATOM 1138 O O . LEU A 1 147 ? 4.417 -9.047 -8.043 1.00 97.81 147 LEU A O 1
ATOM 1142 N N . ALA A 1 148 ? 5.785 -9.203 -9.812 1.00 96.94 148 ALA A N 1
ATOM 1143 C CA . ALA A 1 148 ? 6.642 -10.229 -9.218 1.00 96.94 148 ALA A CA 1
ATOM 1144 C C . ALA A 1 148 ? 7.421 -9.721 -7.988 1.00 96.94 148 ALA A C 1
ATOM 1146 O O . ALA A 1 148 ? 7.634 -10.480 -7.039 1.00 96.94 148 ALA A O 1
ATOM 1147 N N . LEU A 1 149 ? 7.846 -8.452 -7.976 1.00 95.94 149 LEU A N 1
ATOM 1148 C CA . LEU A 1 149 ? 8.491 -7.828 -6.817 1.00 95.94 149 LEU A CA 1
ATOM 1149 C C . LEU A 1 149 ? 7.507 -7.631 -5.657 1.00 95.94 149 LEU A C 1
ATOM 1151 O O . LEU A 1 149 ? 7.818 -8.041 -4.540 1.00 95.94 149 LEU A O 1
ATOM 1155 N N . VAL A 1 150 ? 6.322 -7.074 -5.921 1.00 95.44 150 VAL A N 1
ATOM 1156 C CA . VAL A 1 150 ? 5.231 -6.937 -4.940 1.00 95.44 150 VAL A CA 1
ATOM 1157 C C . VAL A 1 150 ? 4.898 -8.301 -4.345 1.00 95.44 150 VAL A C 1
ATOM 1159 O O . VAL A 1 150 ? 4.864 -8.462 -3.128 1.00 95.44 150 VAL A O 1
ATOM 1162 N N . HIS A 1 151 ? 4.747 -9.311 -5.198 1.00 94.06 151 HIS A N 1
ATOM 1163 C CA . HIS A 1 151 ? 4.480 -10.675 -4.776 1.00 94.06 151 HIS A CA 1
ATOM 1164 C C . HIS A 1 151 ? 5.584 -11.242 -3.864 1.00 94.06 151 HIS A C 1
ATOM 1166 O O . HIS A 1 151 ? 5.299 -11.862 -2.840 1.00 94.06 151 HIS A O 1
ATOM 1172 N N . ARG A 1 152 ? 6.856 -10.997 -4.200 1.00 92.88 152 ARG A N 1
ATOM 1173 C CA . ARG A 1 152 ? 8.003 -11.435 -3.391 1.00 92.88 152 ARG A CA 1
ATOM 1174 C C . ARG A 1 152 ? 8.040 -10.765 -2.015 1.00 92.88 152 ARG A C 1
ATOM 1176 O O . ARG A 1 152 ? 8.400 -11.424 -1.046 1.00 92.88 152 ARG A O 1
ATOM 1183 N N . LEU A 1 153 ? 7.721 -9.473 -1.941 1.00 92.69 153 LEU A N 1
ATOM 1184 C CA . LEU A 1 153 ? 7.813 -8.683 -0.708 1.00 92.69 153 LEU A CA 1
ATOM 1185 C C . LEU A 1 153 ? 6.599 -8.869 0.212 1.00 92.69 153 LEU A C 1
ATOM 1187 O O . LEU A 1 153 ? 6.762 -8.946 1.428 1.00 92.69 153 LEU A O 1
ATOM 1191 N N . PHE A 1 154 ? 5.399 -8.953 -0.365 1.00 93.44 154 PHE A N 1
ATOM 1192 C CA . PHE A 1 154 ? 4.125 -8.885 0.363 1.00 93.44 154 PHE A CA 1
ATOM 1193 C C . PHE A 1 154 ? 3.296 -10.180 0.263 1.00 93.44 154 PHE A C 1
ATOM 1195 O O . PHE A 1 154 ? 2.260 -10.317 0.911 1.00 93.44 154 PHE A O 1
ATOM 1202 N N . GLY A 1 155 ? 3.754 -11.170 -0.506 1.00 92.56 155 GLY A N 1
ATOM 1203 C CA . GLY A 1 155 ? 3.084 -12.459 -0.674 1.00 92.56 155 GLY A CA 1
ATOM 1204 C C . GLY A 1 155 ? 1.951 -12.443 -1.707 1.00 92.56 155 GLY A C 1
ATOM 1205 O O . GLY A 1 155 ? 1.866 -11.579 -2.576 1.00 92.56 155 GLY A O 1
ATOM 1206 N N . HIS A 1 156 ? 1.088 -13.463 -1.658 1.00 91.12 156 HIS A N 1
ATOM 1207 C CA . HIS A 1 156 ? -0.051 -13.598 -2.582 1.00 91.12 156 HIS A CA 1
ATOM 1208 C C . HIS A 1 156 ? -1.303 -12.838 -2.119 1.00 91.12 156 HIS A C 1
ATOM 1210 O O . HIS A 1 156 ? -2.167 -12.532 -2.933 1.00 91.12 156 HIS A O 1
ATOM 1216 N N . SER A 1 157 ? -1.420 -12.543 -0.823 1.00 93.69 157 SER A N 1
ATOM 1217 C CA . SER A 1 157 ? -2.626 -11.963 -0.220 1.00 93.69 157 SER A CA 1
ATOM 1218 C C . SER A 1 157 ? -2.578 -10.435 -0.224 1.00 93.69 157 SER A C 1
ATOM 1220 O O . SER A 1 157 ? -2.633 -9.813 0.833 1.00 93.69 157 SER A O 1
ATOM 1222 N N . VAL A 1 158 ? -2.447 -9.839 -1.408 1.00 95.69 158 VAL A N 1
ATOM 1223 C CA . VAL A 1 158 ? -2.478 -8.381 -1.609 1.00 95.69 158 VAL A CA 1
ATOM 1224 C C . VAL A 1 158 ? -3.855 -7.976 -2.133 1.00 95.69 158 VAL A C 1
ATOM 1226 O O . VAL A 1 158 ? -4.325 -8.562 -3.103 1.00 95.69 158 VAL A O 1
ATOM 1229 N N . PHE A 1 159 ? -4.502 -6.985 -1.523 1.00 97.25 159 PHE A N 1
ATOM 1230 C CA . PHE A 1 159 ? -5.831 -6.519 -1.923 1.00 97.25 159 PHE A CA 1
ATOM 1231 C C . PHE A 1 159 ? -5.881 -5.003 -2.072 1.00 97.25 159 PHE A C 1
ATOM 1233 O O . PHE A 1 159 ? -5.591 -4.261 -1.133 1.00 97.25 159 PHE A O 1
ATOM 1240 N N . ASP A 1 160 ? -6.353 -4.541 -3.226 1.00 98.19 160 ASP A N 1
ATOM 1241 C CA . ASP A 1 160 ? -6.738 -3.147 -3.393 1.00 98.19 160 ASP A CA 1
ATOM 1242 C C . ASP A 1 160 ? -8.207 -2.936 -2.994 1.00 98.19 160 ASP A C 1
ATOM 1244 O O . ASP A 1 160 ? -9.144 -3.404 -3.648 1.00 98.19 160 ASP A O 1
ATOM 1248 N N . VAL A 1 161 ? -8.425 -2.199 -1.906 1.00 98.31 161 VAL A N 1
ATOM 1249 C CA . VAL A 1 161 ? -9.759 -1.939 -1.345 1.00 98.31 161 VAL A CA 1
ATOM 1250 C C . VAL A 1 161 ? -10.619 -1.116 -2.305 1.00 98.31 161 VAL A C 1
ATOM 1252 O O . VAL A 1 161 ? -11.838 -1.290 -2.345 1.00 98.31 161 VAL A O 1
ATOM 1255 N N . LYS A 1 162 ? -10.014 -0.274 -3.152 1.00 98.44 162 LYS A N 1
ATOM 1256 C CA . LYS A 1 162 ? -10.749 0.477 -4.177 1.00 98.44 162 LYS A CA 1
ATOM 1257 C C . LYS A 1 162 ? -11.230 -0.435 -5.302 1.00 98.44 162 LYS A C 1
ATOM 1259 O O . LYS A 1 162 ? -12.328 -0.215 -5.818 1.00 98.44 162 LYS A O 1
ATOM 1264 N N . HIS A 1 163 ? -10.462 -1.465 -5.664 1.00 97.44 163 HIS A N 1
ATOM 1265 C CA . HIS A 1 163 ? -10.926 -2.503 -6.593 1.00 97.44 163 HIS A CA 1
ATOM 1266 C C . HIS A 1 163 ? -12.137 -3.238 -6.016 1.00 97.44 163 HIS A C 1
ATOM 1268 O O . HIS A 1 163 ? -13.191 -3.286 -6.651 1.00 97.44 163 HIS A O 1
ATOM 1274 N N . LEU A 1 164 ? -12.037 -3.701 -4.768 1.00 97.81 164 LEU A N 1
ATOM 1275 C CA . LEU A 1 164 ? -13.162 -4.343 -4.084 1.00 97.81 164 LEU A CA 1
ATOM 1276 C C . LEU A 1 164 ? -14.387 -3.414 -4.015 1.00 97.81 164 LEU A C 1
ATOM 1278 O O . LEU A 1 164 ? -15.517 -3.859 -4.209 1.00 97.81 164 LEU A O 1
ATOM 1282 N N . ALA A 1 165 ? -14.183 -2.112 -3.789 1.00 98.00 165 ALA A N 1
ATOM 1283 C CA . ALA A 1 165 ? -15.272 -1.143 -3.717 1.00 98.00 165 ALA A CA 1
ATOM 1284 C C . ALA A 1 165 ? -15.977 -0.996 -5.072 1.00 98.00 165 ALA A C 1
ATOM 1286 O O . ALA A 1 165 ? -17.210 -0.972 -5.119 1.00 98.00 165 ALA A O 1
ATOM 1287 N N . ARG A 1 166 ? -15.214 -0.995 -6.177 1.00 96.50 166 ARG A N 1
ATOM 1288 C CA . ARG A 1 166 ? -15.755 -1.012 -7.546 1.00 96.50 166 ARG A CA 1
ATOM 1289 C C . ARG A 1 166 ? -16.592 -2.268 -7.806 1.00 96.50 166 ARG A C 1
ATOM 1291 O O . ARG A 1 166 ? -17.670 -2.144 -8.388 1.00 96.50 166 ARG A O 1
ATOM 1298 N N . CYS A 1 167 ? -16.156 -3.441 -7.336 1.00 95.06 167 CYS A N 1
ATOM 1299 C CA . CYS A 1 167 ? -16.940 -4.683 -7.415 1.00 95.06 167 CYS A CA 1
ATOM 1300 C C . CYS A 1 167 ? -18.272 -4.592 -6.651 1.00 95.06 167 CYS A C 1
ATOM 1302 O O . CYS A 1 167 ? -19.257 -5.206 -7.052 1.00 95.06 167 CYS A O 1
ATOM 1304 N N . CYS A 1 168 ? -18.329 -3.778 -5.597 1.00 94.81 168 CYS A N 1
ATOM 1305 C CA . CYS A 1 168 ? -19.542 -3.487 -4.832 1.00 94.81 168 CYS A CA 1
ATOM 1306 C C . CYS A 1 168 ? -20.300 -2.239 -5.332 1.00 94.81 168 CYS A C 1
ATOM 1308 O O . CYS A 1 168 ? -21.073 -1.652 -4.577 1.00 94.81 168 CYS A O 1
ATOM 1310 N N . ALA A 1 169 ? -20.072 -1.812 -6.581 1.00 94.75 169 ALA A N 1
ATOM 1311 C CA . ALA A 1 169 ? -20.695 -0.643 -7.213 1.00 94.75 169 ALA A CA 1
ATOM 1312 C C . ALA A 1 169 ? -20.453 0.709 -6.503 1.00 94.75 169 ALA A C 1
ATOM 1314 O O . ALA A 1 169 ? -21.144 1.691 -6.779 1.00 94.75 169 ALA A O 1
ATOM 1315 N N . MET A 1 170 ? -19.442 0.798 -5.638 1.00 96.12 170 MET A N 1
ATOM 1316 C CA . MET A 1 170 ? -19.015 2.045 -5.006 1.00 96.12 170 MET A CA 1
ATOM 1317 C C . MET A 1 170 ? -17.896 2.691 -5.828 1.00 96.12 170 MET A C 1
ATOM 1319 O O . MET A 1 170 ? -16.977 2.027 -6.310 1.00 96.12 170 MET A O 1
ATOM 1323 N N . ARG A 1 171 ? -17.974 4.009 -6.013 1.00 94.38 171 ARG A N 1
ATOM 1324 C CA . ARG A 1 171 ? -16.998 4.795 -6.779 1.00 94.38 171 ARG A CA 1
ATOM 1325 C C . ARG A 1 171 ? -16.529 5.979 -5.951 1.00 94.38 171 ARG A C 1
ATOM 1327 O O . ARG A 1 171 ? -17.267 6.460 -5.099 1.00 94.38 171 ARG A O 1
ATOM 1334 N N . GLY A 1 172 ? -15.324 6.455 -6.250 1.00 95.75 172 GLY A N 1
ATOM 1335 C CA . GLY A 1 172 ? -14.763 7.630 -5.600 1.00 95.75 172 GLY A CA 1
ATOM 1336 C C . GLY A 1 172 ? -13.439 7.390 -4.891 1.00 95.75 172 GLY A C 1
ATOM 1337 O O . GLY A 1 172 ? -12.789 6.358 -5.078 1.00 95.75 172 GLY A O 1
ATOM 1338 N N . GLY A 1 173 ? -13.044 8.389 -4.104 1.00 96.12 173 GLY A N 1
ATOM 1339 C CA . GLY A 1 173 ? -11.952 8.288 -3.135 1.00 96.12 173 GLY A CA 1
ATOM 1340 C C . GLY A 1 173 ? -12.384 7.590 -1.841 1.00 96.12 173 GLY A C 1
ATOM 1341 O O . GLY A 1 173 ? -13.566 7.295 -1.654 1.00 96.12 173 GLY A O 1
ATOM 1342 N N . LEU A 1 174 ? -11.426 7.364 -0.939 1.00 97.19 174 LEU A N 1
ATOM 1343 C CA . LEU A 1 174 ? -11.636 6.644 0.322 1.00 97.19 174 LEU A CA 1
ATOM 1344 C C . LEU A 1 174 ? -12.790 7.233 1.151 1.00 97.19 174 LEU A C 1
ATOM 1346 O O . LEU A 1 174 ? -13.672 6.496 1.577 1.00 97.19 174 LEU A O 1
ATOM 1350 N N . GLU A 1 175 ? -12.848 8.560 1.291 1.00 96.75 175 GLU A N 1
ATOM 1351 C CA . GLU A 1 175 ? -13.909 9.257 2.039 1.00 96.75 175 GLU A CA 1
ATOM 1352 C C . GLU A 1 175 ? -15.309 9.047 1.457 1.00 96.75 175 GLU A C 1
ATOM 1354 O O . GLU A 1 175 ? -16.292 8.896 2.185 1.00 96.75 175 GLU A O 1
ATOM 1359 N N . GLN A 1 176 ? -15.416 9.008 0.128 1.00 97.81 176 GLN A N 1
ATOM 1360 C CA . GLN A 1 176 ? -16.695 8.789 -0.550 1.00 97.81 176 GLN A CA 1
ATOM 1361 C C . GLN A 1 176 ? -17.171 7.348 -0.340 1.00 97.81 176 GLN A C 1
ATOM 1363 O O . GLN A 1 176 ? -18.346 7.127 -0.049 1.00 97.81 176 GLN A O 1
ATOM 1368 N N . VAL A 1 177 ? -16.253 6.376 -0.412 1.00 98.19 177 VAL A N 1
ATOM 1369 C CA . VAL A 1 177 ? -16.549 4.964 -0.126 1.00 98.19 177 VAL A CA 1
ATOM 1370 C C . VAL A 1 177 ? -16.920 4.765 1.348 1.00 98.19 177 VAL A C 1
ATOM 1372 O O . VAL A 1 177 ? -17.930 4.125 1.639 1.00 98.19 177 VAL A O 1
ATOM 1375 N N . ALA A 1 178 ? -16.170 5.356 2.282 1.00 97.75 178 ALA A N 1
ATOM 1376 C CA . ALA A 1 178 ? -16.476 5.308 3.712 1.00 97.75 178 ALA A CA 1
ATOM 1377 C C . ALA A 1 178 ? -17.859 5.897 4.021 1.00 97.75 178 ALA A C 1
ATOM 1379 O O . ALA A 1 178 ? -18.672 5.252 4.691 1.00 97.75 178 ALA A O 1
ATOM 1380 N N . THR A 1 179 ? -18.166 7.066 3.450 1.00 97.25 179 THR A N 1
ATOM 1381 C CA . THR A 1 179 ? -19.479 7.716 3.574 1.00 97.25 179 THR A CA 1
ATOM 1382 C C . THR A 1 179 ? -20.601 6.822 3.046 1.00 97.25 179 THR A C 1
ATOM 1384 O O . THR A 1 179 ? -21.602 6.633 3.736 1.00 97.25 179 THR A O 1
ATOM 1387 N N . ALA A 1 180 ? -20.427 6.214 1.867 1.00 97.00 180 ALA A N 1
ATOM 1388 C CA . ALA A 1 180 ? -21.417 5.310 1.272 1.00 97.00 180 ALA A CA 1
ATOM 1389 C C . ALA A 1 180 ? -21.691 4.064 2.135 1.00 97.00 180 ALA A C 1
ATOM 1391 O O . ALA A 1 180 ? -22.805 3.539 2.144 1.00 97.00 180 ALA A O 1
ATOM 1392 N N . LEU A 1 181 ? -20.693 3.600 2.891 1.00 96.69 181 LEU A N 1
ATOM 1393 C CA . LEU A 1 181 ? -20.824 2.462 3.801 1.00 96.69 181 LEU A CA 1
ATOM 1394 C C . LEU A 1 181 ? -21.337 2.838 5.199 1.00 96.69 181 LEU A C 1
ATOM 1396 O O . LEU A 1 181 ? -21.742 1.942 5.952 1.00 96.69 181 LEU A O 1
ATOM 1400 N N . GLY A 1 182 ? -21.344 4.128 5.543 1.00 96.62 182 GLY A N 1
ATOM 1401 C CA . GLY A 1 182 ? -21.628 4.623 6.890 1.00 96.62 182 GLY A CA 1
ATOM 1402 C C . GLY A 1 182 ? -20.471 4.416 7.874 1.00 96.62 182 GLY A C 1
ATOM 1403 O O . GLY A 1 182 ? -20.705 4.345 9.081 1.00 96.62 182 GLY A O 1
ATOM 1404 N N . VAL A 1 183 ? -19.238 4.291 7.375 1.00 96.19 183 VAL A N 1
ATOM 1405 C CA . VAL A 1 183 ? -18.018 4.190 8.189 1.00 96.19 183 VAL A CA 1
ATOM 1406 C C . VAL A 1 183 ? -17.535 5.592 8.538 1.00 96.19 183 VAL A C 1
ATOM 1408 O O . VAL A 1 183 ? -17.467 6.467 7.678 1.00 96.19 183 VAL A O 1
ATOM 1411 N N . LYS A 1 184 ? -17.187 5.808 9.807 1.00 93.81 184 LYS A N 1
ATOM 1412 C CA . LYS A 1 184 ? -16.580 7.053 10.292 1.00 93.81 184 LYS A CA 1
ATOM 1413 C C . LYS A 1 184 ? -15.140 6.771 10.700 1.00 93.81 184 LYS A C 1
ATOM 1415 O O . LYS A 1 184 ? -14.882 5.712 11.264 1.00 93.81 184 LYS A O 1
ATOM 1420 N N . ARG A 1 185 ? -14.232 7.728 10.486 1.00 92.69 185 ARG A N 1
ATOM 1421 C CA . ARG A 1 185 ? -12.856 7.639 11.002 1.00 92.69 185 ARG A CA 1
ATOM 1422 C C . ARG A 1 185 ? -12.872 7.437 12.513 1.00 92.69 185 ARG A C 1
ATOM 1424 O O . ARG A 1 185 ? -13.420 8.264 13.242 1.00 92.69 185 ARG A O 1
ATOM 1431 N N . ALA A 1 186 ? -12.248 6.355 12.969 1.00 91.19 186 ALA A N 1
ATOM 1432 C CA . ALA A 1 186 ? -12.125 6.055 14.390 1.00 91.19 186 ALA A CA 1
ATOM 1433 C C . ALA A 1 186 ? -11.101 6.963 15.100 1.00 91.19 186 ALA A C 1
ATOM 1435 O O . ALA A 1 186 ? -11.275 7.275 16.278 1.00 91.19 186 ALA A O 1
ATOM 1436 N N . ALA A 1 187 ? -10.052 7.403 14.393 1.00 89.19 187 ALA A N 1
ATOM 1437 C CA . ALA A 1 187 ? -9.018 8.300 14.907 1.00 89.19 187 ALA A CA 1
ATOM 1438 C C . ALA A 1 187 ? -8.280 9.045 13.776 1.00 89.19 187 ALA A C 1
ATOM 1440 O O . ALA A 1 187 ? -8.232 8.585 12.632 1.00 89.19 187 ALA A O 1
ATOM 1441 N N . GLY A 1 188 ? -7.660 10.179 14.118 1.00 88.44 188 GLY A N 1
ATOM 1442 C CA . GLY A 1 188 ? -6.841 10.981 13.203 1.00 88.44 188 GLY A CA 1
ATOM 1443 C C . GLY A 1 188 ? -7.636 11.902 12.270 1.00 88.44 188 GLY A C 1
ATOM 1444 O O . GLY A 1 188 ? -8.810 12.192 12.506 1.00 88.44 188 GLY A O 1
ATOM 1445 N N . ARG A 1 189 ? -6.959 12.405 11.234 1.00 88.69 189 ARG A N 1
ATOM 1446 C CA . ARG A 1 189 ? -7.487 13.324 10.213 1.00 88.69 189 ARG A CA 1
ATOM 1447 C C . ARG A 1 189 ? -7.262 12.722 8.826 1.00 88.69 189 ARG A C 1
ATOM 1449 O O . ARG A 1 189 ? -6.352 11.922 8.666 1.00 88.69 189 ARG A O 1
ATOM 1456 N N . ALA A 1 190 ? -8.070 13.118 7.845 1.00 88.62 190 ALA A N 1
ATOM 1457 C CA . ALA A 1 190 ? -7.804 12.789 6.446 1.00 88.62 190 ALA A CA 1
ATOM 1458 C C . ALA A 1 190 ? -6.454 13.363 5.988 1.00 88.62 190 ALA A C 1
ATOM 1460 O O . ALA A 1 190 ? -6.045 14.409 6.503 1.00 88.62 190 ALA A O 1
ATOM 1461 N N . HIS A 1 191 ? -5.831 12.713 5.003 1.00 83.88 191 HIS A N 1
ATOM 1462 C CA . HIS A 1 191 ? -4.508 13.059 4.471 1.00 83.88 191 HIS A CA 1
ATOM 1463 C C . HIS A 1 191 ? -3.393 12.844 5.502 1.00 83.88 191 HIS A C 1
ATOM 1465 O O . HIS A 1 191 ? -2.538 13.700 5.742 1.00 83.88 191 HIS A O 1
ATOM 1471 N N . CYS A 1 192 ? -3.491 11.729 6.223 1.00 86.69 192 CYS A N 1
ATOM 1472 C CA . CYS A 1 192 ? -2.512 11.271 7.197 1.00 86.69 192 CYS A CA 1
ATOM 1473 C C . CYS A 1 192 ? -2.446 9.746 7.099 1.00 86.69 192 CYS A C 1
ATOM 1475 O O . CYS A 1 192 ? -3.380 9.073 7.544 1.00 86.69 192 CYS A O 1
ATOM 1477 N N . ALA A 1 193 ? -1.312 9.210 6.640 1.00 89.62 193 ALA A N 1
ATOM 1478 C CA . ALA A 1 193 ? -1.113 7.783 6.361 1.00 89.62 193 ALA A CA 1
ATOM 1479 C C . ALA A 1 193 ? -1.689 6.823 7.419 1.00 89.62 193 ALA A C 1
ATOM 1481 O O . ALA A 1 193 ? -2.413 5.878 7.100 1.00 89.62 193 ALA A O 1
ATOM 1482 N N . GLY A 1 194 ? -1.434 7.085 8.707 1.00 90.88 194 GLY A N 1
ATOM 1483 C CA . GLY A 1 194 ? -1.964 6.259 9.797 1.00 90.88 194 GLY A CA 1
ATOM 1484 C C . GLY A 1 194 ? -3.494 6.309 9.933 1.00 90.88 194 GLY A C 1
ATOM 1485 O O . GLY A 1 194 ? -4.128 5.283 10.177 1.00 90.88 194 GLY A O 1
ATOM 1486 N N . SER A 1 195 ? -4.111 7.482 9.752 1.00 92.50 195 SER A N 1
ATOM 1487 C CA . SER A 1 195 ? -5.575 7.633 9.795 1.00 92.50 195 SER A CA 1
ATOM 1488 C C . SER A 1 195 ? -6.246 7.041 8.556 1.00 92.50 195 SER A C 1
ATOM 1490 O O . SER A 1 195 ? -7.294 6.404 8.676 1.00 92.50 195 SER A O 1
ATOM 1492 N N . ASP A 1 196 ? -5.649 7.232 7.380 1.00 94.69 196 ASP A N 1
ATOM 1493 C CA . ASP A 1 196 ? -6.158 6.715 6.108 1.00 94.69 196 ASP A CA 1
ATOM 1494 C C . ASP A 1 196 ? -6.042 5.187 6.019 1.00 94.69 196 ASP A C 1
ATOM 1496 O O . ASP A 1 196 ? -7.003 4.521 5.624 1.00 94.69 196 ASP A O 1
ATOM 1500 N N . SER A 1 197 ? -4.953 4.600 6.523 1.00 95.56 197 SER A N 1
ATOM 1501 C CA . SER A 1 197 ? -4.817 3.141 6.667 1.00 95.56 197 SER A CA 1
ATOM 1502 C C . SER A 1 197 ? -5.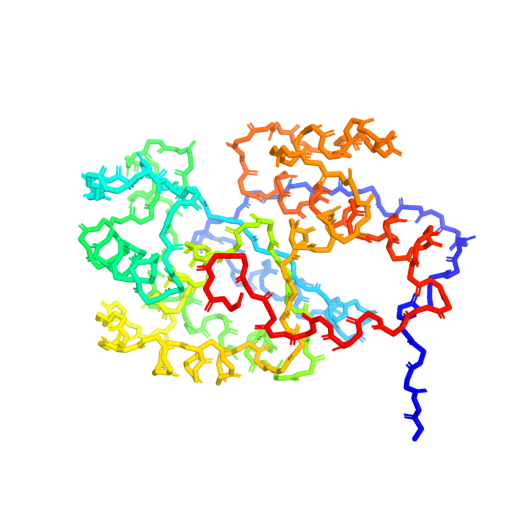849 2.549 7.635 1.00 95.56 197 SER A C 1
ATOM 1504 O O . SER A 1 197 ? -6.426 1.488 7.373 1.00 95.56 197 SER A O 1
ATOM 1506 N N . LEU A 1 198 ? -6.133 3.240 8.746 1.00 94.62 198 LEU A N 1
ATOM 1507 C CA . LEU A 1 198 ? -7.163 2.819 9.699 1.00 94.62 198 LEU A CA 1
ATOM 1508 C C . LEU A 1 198 ? -8.565 2.876 9.073 1.00 94.62 198 LEU A C 1
ATOM 1510 O O . LEU A 1 198 ? -9.303 1.893 9.141 1.00 94.62 198 LEU A O 1
ATOM 1514 N N . LEU A 1 199 ? -8.914 3.977 8.398 1.00 96.38 199 LEU A N 1
ATOM 1515 C CA . LEU A 1 199 ? -10.197 4.099 7.699 1.00 96.38 199 LEU A CA 1
ATOM 1516 C C . LEU A 1 199 ? -10.340 3.053 6.586 1.00 96.38 199 LEU A C 1
ATOM 1518 O O . LEU A 1 199 ? -11.404 2.453 6.436 1.00 96.38 199 LEU A O 1
ATOM 1522 N N . THR A 1 200 ? -9.272 2.807 5.826 1.00 97.81 200 THR A N 1
ATOM 1523 C CA . THR A 1 200 ? -9.231 1.770 4.786 1.00 97.81 200 THR A CA 1
ATOM 1524 C C . THR A 1 200 ? -9.485 0.386 5.374 1.00 97.81 200 THR A C 1
ATOM 1526 O O . THR A 1 200 ? -10.259 -0.388 4.808 1.00 97.81 200 THR A O 1
ATOM 1529 N N . THR A 1 201 ? -8.903 0.092 6.540 1.00 96.44 201 THR A N 1
ATOM 1530 C CA . THR A 1 201 ? -9.144 -1.159 7.271 1.00 96.44 201 THR A CA 1
ATOM 1531 C C . THR A 1 201 ? -10.609 -1.287 7.687 1.00 96.44 201 THR A C 1
ATOM 1533 O O . THR A 1 201 ? -11.232 -2.312 7.409 1.00 96.44 201 THR A O 1
ATOM 1536 N N . ASP A 1 202 ? -11.199 -0.248 8.284 1.00 95.50 202 ASP A N 1
ATOM 1537 C CA . ASP A 1 202 ? -12.608 -0.260 8.704 1.00 95.50 202 ASP A CA 1
ATOM 1538 C C . ASP A 1 202 ? -13.566 -0.444 7.511 1.00 95.50 202 ASP A C 1
ATOM 1540 O O . ASP A 1 202 ? -14.522 -1.228 7.575 1.00 95.50 202 ASP A O 1
ATOM 1544 N N . VAL A 1 203 ? -13.283 0.235 6.393 1.00 97.38 203 VAL A N 1
ATOM 1545 C CA . VAL A 1 203 ? -14.003 0.084 5.119 1.00 97.38 203 VAL A CA 1
ATOM 1546 C C . VAL A 1 203 ? -13.920 -1.353 4.614 1.00 97.38 203 VAL A C 1
ATOM 1548 O O . VAL A 1 203 ? -14.956 -1.960 4.327 1.00 97.38 203 VAL A O 1
ATOM 1551 N N . LEU A 1 204 ? -12.713 -1.917 4.544 1.00 96.94 204 LEU A N 1
ATOM 1552 C CA . LEU A 1 204 ? -12.497 -3.287 4.092 1.00 96.94 204 LEU A CA 1
ATOM 1553 C C . LEU A 1 204 ? -13.254 -4.286 4.967 1.00 96.94 204 LEU A C 1
ATOM 1555 O O . LEU A 1 204 ? -13.995 -5.115 4.443 1.00 96.94 204 LEU A O 1
ATOM 1559 N N . LEU A 1 205 ? -13.107 -4.203 6.290 1.00 94.50 205 LEU A N 1
ATOM 1560 C CA . LEU A 1 205 ? -13.756 -5.125 7.222 1.00 94.50 205 LEU A CA 1
ATOM 1561 C C . LEU A 1 205 ? -15.279 -5.106 7.063 1.00 94.50 205 LEU A C 1
ATOM 1563 O O . LEU A 1 205 ? -15.918 -6.164 7.021 1.00 94.50 205 LEU A O 1
ATOM 1567 N N . LEU A 1 206 ? -15.869 -3.919 6.914 1.00 95.62 206 LEU A N 1
ATOM 1568 C CA . LEU A 1 206 ? -17.305 -3.798 6.698 1.00 95.62 206 LEU A CA 1
ATOM 1569 C C . LEU A 1 206 ? -17.734 -4.335 5.327 1.00 95.62 206 LEU A C 1
ATOM 1571 O O . LEU A 1 206 ? -18.772 -4.995 5.229 1.00 95.62 206 LEU A O 1
ATOM 1575 N N . MET A 1 207 ? -16.946 -4.094 4.278 1.00 96.38 207 MET A N 1
ATOM 1576 C CA . MET A 1 207 ? -17.212 -4.651 2.952 1.00 96.38 207 MET A CA 1
ATOM 1577 C C . MET A 1 207 ? -17.152 -6.175 2.953 1.00 96.38 207 MET A C 1
ATOM 1579 O O . MET A 1 207 ? -18.068 -6.815 2.435 1.00 96.38 207 MET A O 1
ATOM 1583 N N . LEU A 1 208 ? -16.129 -6.760 3.581 1.00 94.69 208 LEU A N 1
ATOM 1584 C CA . LEU A 1 208 ? -16.008 -8.207 3.737 1.00 94.69 208 LEU A CA 1
ATOM 1585 C C . LEU A 1 208 ? -17.242 -8.784 4.437 1.00 94.69 208 LEU A C 1
ATOM 1587 O O . LEU A 1 208 ? -17.837 -9.753 3.967 1.00 94.69 208 LEU A O 1
ATOM 1591 N N . HIS A 1 209 ? -17.683 -8.132 5.515 1.00 93.69 209 HIS A N 1
ATOM 1592 C CA . HIS A 1 209 ? -18.854 -8.552 6.276 1.00 93.69 209 HIS A CA 1
ATOM 1593 C C . HIS A 1 209 ? -20.174 -8.455 5.494 1.00 93.69 209 HIS A C 1
ATOM 1595 O O . HIS A 1 209 ? -21.034 -9.327 5.665 1.00 93.69 209 HIS A O 1
ATOM 1601 N N . ARG A 1 210 ? -20.358 -7.396 4.689 1.00 94.56 210 ARG A N 1
ATOM 1602 C CA . ARG A 1 210 ? -21.615 -7.099 3.975 1.00 94.56 210 ARG A CA 1
ATOM 1603 C C . ARG A 1 210 ? -21.729 -7.779 2.612 1.00 94.56 210 ARG A C 1
ATOM 1605 O O . ARG A 1 210 ? -22.825 -8.202 2.260 1.00 94.56 210 ARG A O 1
ATOM 1612 N N . PHE A 1 211 ? -20.635 -7.876 1.860 1.00 94.88 211 PHE A N 1
ATOM 1613 C CA . PHE A 1 211 ? -20.665 -8.279 0.449 1.00 94.88 211 PHE A CA 1
ATOM 1614 C C . PHE A 1 211 ? -19.892 -9.568 0.164 1.00 94.88 211 PHE A C 1
ATOM 1616 O O . PHE A 1 211 ? -20.263 -10.294 -0.753 1.00 94.88 211 PHE A O 1
ATOM 1623 N N . PHE A 1 212 ? -18.876 -9.902 0.967 1.00 93.44 212 PHE A N 1
ATOM 1624 C CA . PHE A 1 212 ? -18.005 -11.058 0.713 1.00 93.44 212 PHE A CA 1
ATOM 1625 C C . PHE A 1 212 ? -18.177 -12.217 1.705 1.00 93.44 212 PHE A C 1
ATOM 1627 O O . PHE A 1 212 ? -17.356 -13.126 1.745 1.00 93.44 212 PHE A O 1
ATOM 1634 N N . ARG A 1 213 ? -19.264 -12.252 2.488 1.00 90.19 213 ARG A N 1
ATOM 1635 C CA . ARG A 1 213 ? -19.509 -13.360 3.436 1.00 90.19 213 ARG A CA 1
ATOM 1636 C C . ARG A 1 213 ? -19.656 -14.722 2.741 1.00 90.19 213 ARG A C 1
ATOM 1638 O O . ARG A 1 213 ? -19.223 -15.728 3.288 1.00 90.19 213 ARG A O 1
ATOM 1645 N N . ASN A 1 214 ? -20.264 -14.735 1.554 1.00 90.56 214 ASN A N 1
ATOM 1646 C CA . ASN A 1 214 ? -20.515 -15.937 0.747 1.00 90.56 214 ASN A CA 1
ATOM 1647 C C . ASN A 1 214 ? -19.909 -15.829 -0.664 1.00 90.56 214 ASN A C 1
ATOM 1649 O O . ASN A 1 214 ? -20.302 -16.566 -1.564 1.00 90.56 214 ASN A O 1
ATOM 1653 N N . VAL A 1 215 ? -19.001 -14.874 -0.871 1.00 91.19 215 VAL A N 1
ATOM 1654 C CA . VAL A 1 215 ? -18.315 -14.641 -2.146 1.00 91.19 215 VAL A CA 1
ATOM 1655 C C . VAL A 1 215 ? -16.828 -14.789 -1.882 1.00 91.19 215 VAL A C 1
ATOM 1657 O O . VAL A 1 215 ? -16.327 -14.255 -0.894 1.00 91.19 215 VAL A O 1
ATOM 1660 N N . ASP A 1 216 ? -16.125 -15.520 -2.743 1.00 91.75 216 ASP A N 1
ATOM 1661 C CA . ASP A 1 216 ? -14.690 -15.719 -2.578 1.00 91.75 216 ASP A CA 1
ATOM 1662 C C . ASP A 1 216 ? -13.925 -14.424 -2.867 1.00 91.75 216 ASP A C 1
ATOM 1664 O O . ASP A 1 216 ? -13.597 -14.116 -4.011 1.00 91.75 216 ASP A O 1
ATOM 1668 N N . VAL A 1 217 ? -13.628 -13.655 -1.818 1.00 93.31 217 VAL A N 1
ATOM 1669 C CA . VAL A 1 217 ? -12.808 -12.449 -1.965 1.00 93.31 217 VAL A CA 1
ATOM 1670 C C . VAL A 1 217 ? -11.390 -12.781 -2.432 1.00 93.31 217 VAL A C 1
ATOM 1672 O O . VAL A 1 217 ? -10.762 -11.929 -3.050 1.00 93.31 217 VAL A O 1
ATOM 1675 N N . LEU A 1 218 ? -10.885 -14.006 -2.214 1.00 93.19 218 LEU A N 1
ATOM 1676 C CA . LEU A 1 218 ? -9.535 -14.393 -2.640 1.00 93.19 218 LEU A CA 1
ATOM 1677 C C . LEU A 1 218 ? -9.386 -14.405 -4.164 1.00 93.19 218 LEU A C 1
ATOM 1679 O O . LEU A 1 218 ? -8.269 -14.257 -4.651 1.00 93.19 218 LEU A O 1
ATOM 1683 N N . ALA A 1 219 ? -10.488 -14.479 -4.918 1.00 94.56 219 ALA A N 1
ATOM 1684 C CA . ALA A 1 219 ? -10.479 -14.286 -6.368 1.00 94.56 219 ALA A CA 1
ATOM 1685 C C . ALA A 1 219 ? -9.985 -12.885 -6.792 1.00 94.56 219 ALA A C 1
ATOM 1687 O O . ALA A 1 219 ? -9.655 -12.676 -7.956 1.00 94.56 219 ALA A O 1
ATOM 1688 N N . HIS A 1 220 ? -9.927 -11.929 -5.861 1.00 95.56 220 HIS A N 1
ATOM 1689 C CA . HIS A 1 220 ? -9.396 -10.581 -6.070 1.00 95.56 220 HIS A CA 1
ATOM 1690 C C . HIS A 1 220 ? -7.974 -10.388 -5.519 1.00 95.56 220 HIS A C 1
ATOM 1692 O O . HIS A 1 220 ? -7.429 -9.287 -5.609 1.00 95.56 220 HIS A O 1
ATOM 1698 N N . ALA A 1 221 ? -7.369 -11.427 -4.934 1.00 95.50 221 ALA A N 1
ATOM 1699 C CA . ALA A 1 221 ? -6.007 -11.351 -4.422 1.00 95.50 221 ALA A CA 1
ATOM 1700 C C . ALA A 1 221 ? -5.013 -11.083 -5.566 1.00 95.50 221 ALA A C 1
ATOM 1702 O O . ALA A 1 221 ? -5.114 -11.660 -6.648 1.00 95.50 221 ALA A O 1
ATOM 1703 N N . GLY A 1 222 ? -4.056 -10.189 -5.328 1.00 94.75 222 GLY A N 1
ATOM 1704 C CA . GLY A 1 222 ? -3.069 -9.740 -6.309 1.00 94.75 222 GLY A CA 1
ATOM 1705 C C . GLY A 1 222 ? -3.569 -8.663 -7.277 1.00 94.75 222 GLY A C 1
ATOM 1706 O O . GLY A 1 222 ? -2.765 -8.153 -8.051 1.00 94.75 222 GLY A O 1
ATOM 1707 N N . THR A 1 223 ? -4.852 -8.284 -7.233 1.00 96.25 223 THR A N 1
ATOM 1708 C CA . THR A 1 223 ? -5.384 -7.196 -8.070 1.00 96.25 223 THR A CA 1
ATOM 1709 C C . THR A 1 223 ? -5.014 -5.840 -7.465 1.00 96.25 223 THR A C 1
ATOM 1711 O O . THR A 1 223 ? -5.359 -5.561 -6.313 1.00 96.25 223 THR A O 1
ATOM 1714 N N . ILE A 1 224 ? -4.350 -4.987 -8.247 1.00 97.19 224 ILE A N 1
ATOM 1715 C CA . ILE A 1 224 ? -4.002 -3.605 -7.887 1.00 97.19 224 ILE A CA 1
ATOM 1716 C C . ILE A 1 224 ? -4.672 -2.676 -8.894 1.00 97.19 224 ILE A C 1
ATOM 1718 O O . ILE A 1 224 ? -4.523 -2.851 -10.104 1.00 97.19 224 ILE A O 1
ATOM 1722 N N . VAL A 1 225 ? -5.419 -1.682 -8.404 1.00 95.12 225 VAL A N 1
ATOM 1723 C CA . VAL A 1 225 ? -6.203 -0.795 -9.271 1.00 95.12 225 VAL A CA 1
ATOM 1724 C C . VAL A 1 225 ? -5.325 -0.166 -10.351 1.00 95.12 225 VAL A C 1
ATOM 1726 O O . VAL A 1 225 ? -4.264 0.380 -10.070 1.00 95.12 225 VAL A O 1
ATOM 1729 N N . ASP A 1 226 ? -5.826 -0.224 -11.586 1.00 94.19 226 ASP A N 1
ATOM 1730 C CA . ASP A 1 226 ? -5.212 0.314 -12.802 1.00 94.19 226 ASP A CA 1
ATOM 1731 C C . ASP A 1 226 ? -3.920 -0.406 -13.253 1.00 94.19 226 ASP A C 1
ATOM 1733 O O . ASP A 1 226 ? -3.398 -0.050 -14.305 1.00 94.19 226 ASP A O 1
ATOM 1737 N N . LEU A 1 227 ? -3.429 -1.419 -12.520 1.00 97.06 227 LEU A N 1
ATOM 1738 C CA . LEU A 1 227 ? -2.230 -2.208 -12.863 1.00 97.06 227 LEU A CA 1
ATOM 1739 C C . LEU A 1 227 ? -2.522 -3.676 -13.217 1.00 97.06 227 LEU A C 1
ATOM 1741 O O . LEU A 1 227 ? -1.623 -4.377 -13.680 1.00 97.06 227 LEU A O 1
ATOM 1745 N N . THR A 1 228 ? -3.748 -4.147 -13.003 1.00 90.94 228 THR A N 1
ATOM 1746 C CA . THR A 1 228 ? -4.185 -5.533 -13.253 1.00 90.94 228 THR A CA 1
ATOM 1747 C C . THR A 1 228 ? -5.571 -5.568 -13.864 1.00 90.94 228 THR A C 1
ATOM 1749 O O . THR A 1 228 ? -6.382 -4.694 -13.475 1.00 90.94 228 THR A O 1
#